Protein AF-A0A4R5CA46-F1 (afdb_monomer_lite)

Sequence (307 aa):
MIGMSHYAWSQWNAARTRPPHLKTIVAYDGATDMYRDWMYHGGIPTQGFFSAWLFGSVLMQHHLNGIDFRAGRNDQFVFDALSHPFDDEWQRRRSPFWELDQVDIPVFSIGVWGKASLHLRGNFYGYERVTGPKQLLVAHPDGFAAAQRYFFDEDFHRTELLPWYDQHLKGLDTGVMDRPAVRYFVGLSLVPGPQSDAARPIRVTQGWLRASHRAELPELTSPLRPFHAHTRADPVEPGTVYRLRVELLPMSFLARRGDRIRLQISNHDSLIADAPMTHFYGQKTGTDTYHHDPAHSSGLRLQERPR

Structure (mmCIF, N/CA/C/O backbone):
data_AF-A0A4R5CA46-F1
#
_entry.id   AF-A0A4R5CA46-F1
#
loop_
_atom_site.group_PDB
_atom_site.id
_atom_site.type_symbol
_atom_site.label_atom_id
_atom_site.label_alt_id
_atom_site.label_comp_id
_atom_site.label_asym_id
_atom_site.label_entity_id
_atom_site.label_seq_id
_atom_site.pdbx_PDB_ins_code
_atom_site.Cartn_x
_atom_site.Cartn_y
_atom_site.Cartn_z
_atom_site.occupancy
_atom_site.B_iso_or_equiv
_atom_site.auth_seq_id
_atom_site.auth_comp_id
_atom_site.auth_asym_id
_atom_site.auth_atom_id
_atom_site.pdbx_PDB_model_num
ATOM 1 N N . MET A 1 1 ? -8.639 -1.271 18.725 1.00 96.81 1 MET A N 1
ATOM 2 C CA . MET A 1 1 ? -7.239 -0.776 18.701 1.00 96.81 1 MET A CA 1
ATOM 3 C C . MET A 1 1 ? -7.155 0.446 17.792 1.00 96.81 1 MET A C 1
ATOM 5 O O . MET A 1 1 ? -8.075 0.627 16.998 1.00 96.81 1 MET A O 1
ATOM 9 N N . ILE A 1 2 ? -6.101 1.259 17.928 1.00 95.50 2 ILE A N 1
ATOM 10 C CA . ILE A 1 2 ? -5.785 2.427 17.087 1.00 95.50 2 ILE A CA 1
ATOM 11 C C . ILE A 1 2 ? -4.272 2.490 16.854 1.00 95.50 2 ILE A C 1
ATOM 13 O O . ILE A 1 2 ? -3.499 2.028 17.694 1.00 95.50 2 ILE A O 1
ATOM 17 N N . GLY A 1 3 ? -3.847 3.091 15.748 1.00 95.25 3 GLY A N 1
ATOM 18 C CA . GLY A 1 3 ? -2.454 3.442 15.513 1.00 95.25 3 GLY A CA 1
ATOM 19 C C . GLY A 1 3 ? -2.149 3.643 14.036 1.00 95.25 3 GLY A C 1
ATOM 20 O O . GLY A 1 3 ? -2.905 3.191 13.178 1.00 95.25 3 GLY A O 1
ATOM 21 N N . MET A 1 4 ? -1.027 4.309 13.769 1.00 94.75 4 MET A N 1
ATOM 22 C CA . MET A 1 4 ? -0.525 4.612 12.429 1.00 94.75 4 MET A CA 1
ATOM 23 C C . MET A 1 4 ? 0.628 3.674 12.039 1.00 94.75 4 MET A C 1
ATOM 25 O O . MET A 1 4 ? 1.444 3.313 12.894 1.00 94.75 4 MET A O 1
ATOM 29 N N . SER A 1 5 ? 0.759 3.339 10.751 1.00 94.31 5 SER A N 1
ATOM 30 C CA . SER A 1 5 ? 1.936 2.650 10.199 1.00 94.31 5 SER A CA 1
ATOM 31 C C . SER A 1 5 ? 2.189 1.298 10.873 1.00 94.31 5 SER A C 1
ATOM 33 O O . SER A 1 5 ? 1.324 0.423 10.832 1.00 94.31 5 SER A O 1
ATOM 35 N N . HIS A 1 6 ? 3.338 1.098 11.524 1.00 92.81 6 HIS A N 1
ATOM 36 C CA . HIS A 1 6 ? 3.653 -0.153 12.218 1.00 92.81 6 HIS A CA 1
ATOM 37 C C . HIS A 1 6 ? 2.573 -0.551 13.239 1.00 92.81 6 HIS A C 1
ATOM 39 O O . HIS A 1 6 ? 2.226 -1.724 13.341 1.00 92.81 6 HIS A O 1
ATOM 45 N N . TYR A 1 7 ? 1.962 0.419 13.928 1.00 95.88 7 TYR A N 1
ATOM 46 C CA . TYR A 1 7 ? 0.862 0.137 14.849 1.00 95.88 7 TYR A CA 1
ATOM 47 C C . TYR A 1 7 ? -0.405 -0.327 14.121 1.00 95.88 7 TYR A C 1
ATOM 49 O O . TYR A 1 7 ? -1.119 -1.174 14.646 1.00 95.88 7 TYR A O 1
ATOM 57 N N . ALA A 1 8 ? -0.681 0.162 12.908 1.00 96.88 8 ALA A N 1
ATOM 58 C CA . ALA A 1 8 ? -1.764 -0.361 12.072 1.00 96.88 8 ALA A CA 1
ATOM 59 C C . ALA A 1 8 ? -1.466 -1.780 11.566 1.00 96.88 8 ALA A C 1
ATOM 61 O O . ALA A 1 8 ? -2.342 -2.640 11.597 1.00 96.88 8 ALA A O 1
ATOM 62 N N . TRP A 1 9 ? -0.218 -2.075 11.198 1.00 95.75 9 TRP A N 1
ATOM 63 C CA . TRP A 1 9 ? 0.194 -3.442 10.865 1.00 95.75 9 TRP A CA 1
ATOM 64 C C . TRP A 1 9 ? 0.040 -4.410 12.053 1.00 95.75 9 TRP A C 1
ATOM 66 O O . TRP A 1 9 ? -0.456 -5.528 11.886 1.00 95.75 9 TRP A O 1
ATOM 76 N N . SER A 1 10 ? 0.367 -3.969 13.271 1.00 96.69 10 SER A N 1
ATOM 77 C CA . SER A 1 10 ? 0.103 -4.734 14.497 1.00 96.69 10 SER A CA 1
ATOM 78 C C . SER A 1 10 ? -1.391 -4.976 14.723 1.00 96.69 10 SER A C 1
ATOM 80 O O . SER A 1 10 ? -1.766 -6.046 15.196 1.00 96.69 10 SER A O 1
ATOM 82 N N . GLN A 1 11 ? -2.259 -4.029 14.351 1.00 98.06 11 GLN A N 1
ATOM 83 C CA . GLN A 1 11 ? -3.712 -4.219 14.414 1.00 98.06 11 GLN A CA 1
ATOM 84 C C . GLN A 1 11 ? -4.193 -5.308 13.459 1.00 98.06 11 GLN A C 1
ATOM 86 O O . GLN A 1 11 ? -4.967 -6.160 13.881 1.00 98.06 11 GLN A O 1
ATOM 91 N N . TRP A 1 12 ? -3.714 -5.324 12.212 1.00 97.75 12 TRP A N 1
ATOM 92 C CA . TRP A 1 12 ? -4.043 -6.394 11.265 1.00 97.75 12 TRP A CA 1
ATOM 93 C C . TRP A 1 12 ? -3.594 -7.766 11.776 1.00 97.75 12 TRP A C 1
ATOM 95 O O . TRP A 1 12 ? -4.361 -8.727 11.739 1.00 97.75 12 TRP A O 1
ATOM 105 N N . ASN A 1 13 ? -2.378 -7.846 12.323 1.00 97.00 13 ASN A N 1
ATOM 106 C CA . ASN A 1 13 ? -1.854 -9.077 12.912 1.00 97.00 13 ASN A CA 1
ATOM 107 C C . ASN A 1 13 ? -2.633 -9.530 14.154 1.00 97.00 13 ASN A C 1
ATOM 109 O O . ASN A 1 13 ? -2.841 -10.727 14.326 1.00 97.00 13 ASN A O 1
ATOM 113 N N . ALA A 1 14 ? -3.077 -8.602 15.002 1.00 97.56 14 ALA A N 1
ATOM 114 C CA . ALA A 1 14 ? -3.924 -8.926 16.145 1.00 97.56 14 ALA A CA 1
ATOM 115 C C . ALA A 1 14 ? -5.335 -9.345 15.706 1.00 97.56 14 ALA A C 1
ATOM 117 O O . ALA A 1 14 ? -5.911 -10.262 16.276 1.00 97.56 14 ALA A O 1
ATOM 118 N N . ALA A 1 15 ? -5.896 -8.704 14.680 1.00 97.94 15 ALA A N 1
ATOM 119 C CA . ALA A 1 15 ? -7.234 -9.016 14.195 1.00 97.94 15 ALA A CA 1
ATOM 120 C C . ALA A 1 15 ? -7.315 -10.423 13.588 1.00 97.94 15 ALA A C 1
ATOM 122 O O . ALA A 1 15 ? -8.254 -11.155 13.901 1.00 97.94 15 ALA A O 1
ATOM 123 N N . ARG A 1 16 ? -6.314 -10.847 12.797 1.00 95.50 16 ARG A N 1
ATOM 124 C CA . ARG A 1 16 ? -6.310 -12.195 12.193 1.00 95.50 16 ARG A CA 1
ATOM 125 C C . ARG A 1 16 ? -6.244 -13.340 13.210 1.00 95.50 16 ARG A C 1
ATOM 127 O O . ARG A 1 16 ? -6.626 -14.453 12.880 1.00 95.50 16 ARG A O 1
ATOM 134 N N . THR A 1 17 ? -5.789 -13.092 14.444 1.00 96.12 17 THR A N 1
ATOM 135 C CA . THR A 1 17 ? -5.782 -14.111 15.514 1.00 96.12 17 THR A CA 1
ATOM 136 C C . THR A 1 17 ? -7.094 -14.171 16.300 1.00 96.12 17 THR A C 1
ATOM 138 O O . THR A 1 17 ? -7.229 -15.003 17.194 1.00 96.12 17 THR A O 1
ATOM 141 N N . ARG A 1 18 ? -8.069 -13.313 15.960 1.00 96.19 18 ARG A N 1
ATOM 142 C CA . ARG A 1 18 ? -9.442 -13.292 16.496 1.00 96.19 18 ARG A CA 1
ATOM 143 C C . ARG A 1 18 ? -9.530 -13.324 18.033 1.00 96.19 18 ARG A C 1
ATOM 145 O O . ARG A 1 18 ? -10.280 -14.128 18.593 1.00 96.19 18 ARG A O 1
ATOM 152 N N . PRO A 1 19 ? -8.798 -12.456 18.756 1.00 97.44 19 PRO A N 1
ATOM 153 C CA . PRO A 1 19 ? -8.888 -12.417 20.208 1.00 97.44 19 PRO A CA 1
ATOM 154 C C . PRO A 1 19 ? -10.310 -12.013 20.644 1.00 97.44 19 PRO A C 1
ATOM 156 O O . PRO A 1 19 ? -10.847 -11.021 20.144 1.00 97.44 19 PRO A O 1
ATOM 159 N N . PRO A 1 20 ? -10.923 -12.712 21.619 1.00 96.62 20 PRO A N 1
ATOM 160 C CA . PRO A 1 20 ? -12.360 -12.603 21.916 1.00 96.62 20 PRO A CA 1
ATOM 161 C C . PRO A 1 20 ? -12.809 -11.203 22.370 1.00 96.62 20 PRO A C 1
ATOM 163 O O . PRO A 1 20 ? -13.982 -10.829 22.240 1.00 96.62 20 PRO A O 1
ATOM 166 N N . HIS A 1 21 ? -11.879 -10.411 22.905 1.00 97.75 21 HIS A N 1
ATOM 167 C CA . HIS A 1 21 ? -12.137 -9.066 23.416 1.00 97.75 21 HIS A CA 1
ATOM 168 C C . HIS A 1 21 ? -11.819 -7.947 22.416 1.00 97.75 21 HIS A C 1
ATOM 170 O O . HIS A 1 21 ? -12.168 -6.797 22.676 1.00 97.75 21 HIS A O 1
ATOM 176 N N . LEU A 1 22 ? -11.205 -8.243 21.265 1.00 98.44 22 LEU A N 1
ATOM 177 C CA . LEU A 1 22 ? -11.003 -7.235 20.229 1.00 98.44 22 LEU A CA 1
ATOM 178 C C . LEU A 1 22 ? -12.311 -7.034 19.470 1.00 98.44 22 LEU A C 1
ATOM 180 O O . LEU A 1 22 ? -12.751 -7.906 18.733 1.00 98.44 22 LEU A O 1
ATOM 184 N N . LYS A 1 23 ? -12.945 -5.880 19.676 1.00 98.38 23 LYS A N 1
ATOM 185 C CA . LYS A 1 23 ? -14.248 -5.570 19.071 1.00 98.38 23 LYS A CA 1
ATOM 186 C C . LYS A 1 23 ? -14.161 -4.730 17.806 1.00 98.38 23 LYS A C 1
ATOM 188 O O . LYS A 1 23 ? -15.094 -4.743 17.022 1.00 98.38 23 LYS A O 1
ATOM 193 N N . THR A 1 24 ? -13.068 -3.998 17.602 1.00 98.69 24 THR A N 1
ATOM 194 C CA . THR A 1 24 ? -12.830 -3.244 16.367 1.00 98.69 24 THR A CA 1
ATOM 195 C C . THR A 1 24 ? -11.375 -2.781 16.246 1.00 98.69 24 THR A C 1
ATOM 197 O O . THR A 1 24 ? -10.671 -2.607 17.255 1.00 98.69 24 THR A O 1
ATOM 200 N N . ILE A 1 25 ? -10.934 -2.536 15.013 1.00 98.62 25 ILE A N 1
ATOM 201 C CA . ILE A 1 25 ? -9.675 -1.860 14.689 1.00 98.62 25 ILE A CA 1
ATOM 202 C C . ILE A 1 25 ? -9.908 -0.639 13.792 1.00 98.62 25 ILE A C 1
ATOM 204 O O . ILE A 1 25 ? -10.820 -0.626 12.965 1.00 98.62 25 ILE A O 1
ATOM 208 N N . VAL A 1 26 ? -9.037 0.362 13.940 1.00 98.50 26 VAL A N 1
ATOM 209 C CA . VAL A 1 26 ? -8.896 1.474 12.993 1.00 98.50 26 VAL A CA 1
ATOM 210 C C . VAL A 1 26 ? -7.472 1.422 12.452 1.00 98.50 26 VAL A C 1
ATOM 212 O O . VAL A 1 26 ? -6.516 1.841 13.113 1.00 98.50 26 VAL A O 1
ATOM 215 N N . ALA A 1 27 ? -7.323 0.867 11.255 1.00 97.81 27 ALA A N 1
ATOM 216 C CA . ALA A 1 27 ? -6.037 0.662 10.608 1.00 97.81 27 ALA A CA 1
ATOM 217 C C . ALA A 1 27 ? -5.671 1.891 9.767 1.00 97.81 27 ALA A C 1
ATOM 219 O O . ALA A 1 27 ? -5.935 1.938 8.564 1.00 97.81 27 ALA A O 1
ATOM 220 N N . TYR A 1 28 ? -5.087 2.898 10.414 1.00 97.75 28 TYR A N 1
ATOM 221 C CA . TYR A 1 28 ? -4.657 4.125 9.753 1.00 97.75 28 TYR A CA 1
ATOM 222 C C . TYR A 1 28 ? -3.268 3.953 9.129 1.00 97.75 28 TYR A C 1
ATOM 224 O O . TYR A 1 28 ? -2.301 3.661 9.829 1.00 97.75 28 TYR A O 1
ATOM 232 N N . ASP A 1 29 ? -3.163 4.167 7.819 1.00 95.00 29 ASP A N 1
ATOM 233 C CA . ASP A 1 29 ? -1.925 4.132 7.041 1.00 95.00 29 ASP A CA 1
ATOM 234 C C . ASP A 1 29 ? -1.142 2.835 7.305 1.00 95.00 29 ASP A C 1
ATOM 236 O O . ASP A 1 29 ? -0.039 2.873 7.835 1.00 95.00 29 ASP A O 1
ATOM 240 N N . GLY A 1 30 ? -1.742 1.670 7.027 1.00 94.00 30 GLY A N 1
ATOM 241 C CA . GLY A 1 30 ? -1.222 0.364 7.451 1.00 94.00 30 GLY A CA 1
ATOM 242 C C . GLY A 1 30 ? -1.169 -0.685 6.343 1.00 94.00 30 GLY A C 1
ATOM 243 O O . GLY A 1 30 ? -2.205 -1.088 5.818 1.00 94.00 30 GLY A O 1
ATOM 244 N N . ALA A 1 31 ? 0.037 -1.189 6.063 1.00 95.38 31 ALA A N 1
ATOM 245 C CA . ALA A 1 31 ? 0.274 -2.303 5.141 1.00 95.38 31 ALA A CA 1
ATOM 246 C C . ALA A 1 31 ? -0.300 -3.639 5.652 1.00 95.38 31 ALA A C 1
ATOM 248 O O . ALA A 1 31 ? -0.401 -3.865 6.861 1.00 95.38 31 ALA A O 1
ATOM 249 N N . THR A 1 32 ? -0.604 -4.549 4.723 1.00 97.31 32 THR A N 1
ATOM 250 C CA . THR A 1 32 ? -1.123 -5.899 5.023 1.00 97.31 32 THR A CA 1
ATOM 251 C C . THR A 1 32 ? -0.266 -7.018 4.437 1.00 97.31 32 THR A C 1
ATOM 253 O O . THR A 1 32 ? -0.305 -8.138 4.937 1.00 97.31 32 THR A O 1
ATOM 256 N N . ASP A 1 33 ? 0.512 -6.733 3.395 1.00 97.00 33 ASP A N 1
ATOM 257 C CA . ASP A 1 33 ? 1.432 -7.670 2.752 1.00 97.00 33 ASP A CA 1
ATOM 258 C C . ASP A 1 33 ? 2.844 -7.094 2.854 1.00 97.00 33 ASP A C 1
ATOM 260 O O . ASP A 1 33 ? 3.182 -6.134 2.167 1.00 97.00 33 ASP A O 1
ATOM 264 N N . MET A 1 34 ? 3.675 -7.635 3.746 1.00 92.31 34 MET A N 1
ATOM 265 C CA . MET A 1 34 ? 5.009 -7.076 3.970 1.00 92.31 34 MET A CA 1
ATOM 266 C C . MET A 1 34 ? 5.899 -7.197 2.740 1.00 92.31 34 MET A C 1
ATOM 268 O O . MET A 1 34 ? 6.662 -6.270 2.459 1.00 92.31 34 MET A O 1
ATOM 272 N N . TYR A 1 35 ? 5.775 -8.305 2.002 1.00 96.12 35 TYR A N 1
ATOM 273 C CA . TYR A 1 35 ? 6.551 -8.503 0.790 1.00 96.12 35 TYR A CA 1
ATOM 274 C C . TYR A 1 35 ? 6.205 -7.409 -0.211 1.00 96.12 35 TYR A C 1
ATOM 276 O O . TYR A 1 35 ? 7.094 -6.663 -0.593 1.00 96.12 35 TYR A O 1
ATOM 284 N N . ARG A 1 36 ? 4.927 -7.271 -0.585 1.00 96.19 36 ARG A N 1
ATOM 285 C CA . ARG A 1 36 ? 4.508 -6.411 -1.709 1.00 96.19 36 ARG A CA 1
ATOM 286 C C . ARG A 1 36 ? 4.345 -4.938 -1.363 1.00 96.19 36 ARG A C 1
ATOM 288 O O . ARG A 1 36 ? 4.455 -4.107 -2.261 1.00 96.19 36 ARG A O 1
ATOM 295 N N . ASP A 1 37 ? 4.020 -4.617 -0.114 1.00 94.44 37 ASP A N 1
ATOM 296 C CA . ASP A 1 37 ? 3.663 -3.246 0.252 1.00 94.44 37 ASP A CA 1
ATOM 297 C C . ASP A 1 37 ? 4.893 -2.402 0.614 1.00 94.44 37 ASP A C 1
ATOM 299 O O . ASP A 1 37 ? 4.820 -1.182 0.497 1.00 94.44 37 ASP A O 1
ATOM 303 N N . TRP A 1 38 ? 6.007 -3.005 1.067 1.00 90.50 38 TRP A N 1
ATOM 304 C CA . TRP A 1 38 ? 7.175 -2.205 1.465 1.00 90.50 38 TRP A CA 1
ATOM 305 C C . TRP A 1 38 ? 8.549 -2.884 1.458 1.00 90.50 38 TRP A C 1
ATOM 307 O O . TRP A 1 38 ? 9.539 -2.170 1.306 1.00 90.50 38 TRP A O 1
ATOM 317 N N . MET A 1 39 ? 8.667 -4.208 1.611 1.00 92.94 39 MET A N 1
ATOM 318 C CA . MET A 1 39 ? 9.981 -4.875 1.556 1.00 92.94 39 MET A CA 1
ATOM 319 C C . MET A 1 39 ? 10.464 -5.060 0.112 1.00 92.94 39 MET A C 1
ATOM 321 O O . MET A 1 39 ? 11.653 -4.904 -0.173 1.00 92.94 39 MET A O 1
ATOM 325 N N . TYR A 1 40 ? 9.533 -5.360 -0.795 1.00 95.50 40 TYR A N 1
ATOM 326 C CA . TYR A 1 40 ? 9.760 -5.551 -2.220 1.00 95.50 40 TYR A CA 1
ATOM 327 C C . TYR A 1 40 ? 8.630 -4.925 -3.044 1.00 95.50 40 TYR A C 1
ATOM 329 O O . TYR A 1 40 ? 7.492 -5.384 -3.005 1.00 95.50 40 TYR A O 1
ATOM 337 N N . HIS A 1 41 ? 8.935 -3.968 -3.915 1.00 96.44 41 HIS A N 1
ATOM 338 C CA . HIS A 1 41 ? 7.960 -3.537 -4.919 1.00 96.44 41 HIS A CA 1
ATOM 339 C C . HIS A 1 41 ? 8.174 -4.303 -6.222 1.00 96.44 41 HIS A C 1
ATOM 341 O O . HIS A 1 41 ? 9.253 -4.283 -6.817 1.00 96.44 41 HIS A O 1
ATOM 347 N N . GLY A 1 42 ? 7.150 -5.043 -6.656 1.00 96.62 42 GLY A N 1
ATOM 348 C CA . GLY A 1 42 ? 7.210 -5.825 -7.892 1.00 96.62 42 GLY A CA 1
ATOM 349 C C . GLY A 1 42 ? 8.329 -6.873 -7.921 1.00 96.62 42 GLY A C 1
ATOM 350 O O . GLY A 1 42 ? 8.820 -7.215 -8.997 1.00 96.62 42 GLY A O 1
ATOM 351 N N . GLY A 1 43 ? 8.769 -7.361 -6.757 1.00 96.25 43 GLY A N 1
ATOM 352 C CA . GLY A 1 43 ? 9.898 -8.286 -6.626 1.00 96.25 43 GLY A CA 1
ATOM 353 C C . GLY A 1 43 ? 11.283 -7.627 -6.615 1.00 96.25 43 GLY A C 1
ATOM 354 O O . GLY A 1 43 ? 12.289 -8.322 -6.760 1.00 96.25 43 GLY A O 1
ATOM 355 N N . ILE A 1 44 ? 11.364 -6.302 -6.465 1.00 95.62 44 ILE A N 1
ATOM 356 C CA . ILE A 1 44 ? 12.622 -5.553 -6.356 1.00 95.62 44 ILE A CA 1
ATOM 357 C C . ILE A 1 44 ? 12.788 -5.094 -4.899 1.00 95.62 44 ILE A C 1
ATOM 359 O O . ILE A 1 44 ? 11.876 -4.453 -4.384 1.00 95.62 44 ILE A O 1
ATOM 363 N N . PRO A 1 45 ? 13.910 -5.401 -4.223 1.00 94.12 45 PRO A N 1
ATOM 364 C CA . PRO A 1 45 ? 14.103 -5.055 -2.816 1.00 94.12 45 PRO A CA 1
ATOM 365 C C . PRO A 1 45 ? 14.138 -3.538 -2.607 1.00 94.12 45 PRO A C 1
ATOM 367 O O . PRO A 1 45 ? 14.938 -2.827 -3.227 1.00 94.12 45 PRO A O 1
ATOM 370 N N . THR A 1 46 ? 13.292 -3.056 -1.701 1.00 92.38 46 THR A N 1
ATOM 371 C CA . THR A 1 46 ? 13.172 -1.643 -1.324 1.00 92.38 46 THR A CA 1
ATOM 372 C C . THR A 1 46 ? 14.255 -1.301 -0.306 1.00 92.38 46 THR A C 1
ATOM 374 O O . THR A 1 46 ? 14.064 -1.430 0.901 1.00 92.38 46 THR A O 1
ATOM 377 N N . GLN A 1 47 ? 15.434 -0.889 -0.770 1.00 83.88 47 GLN A N 1
ATOM 378 C CA . GLN A 1 47 ? 16.577 -0.664 0.117 1.00 83.88 47 GLN A CA 1
ATOM 379 C C . GLN A 1 47 ? 16.477 0.661 0.885 1.00 83.88 47 GLN A C 1
ATOM 381 O O . GLN A 1 47 ? 16.824 0.695 2.067 1.00 83.88 47 GLN A O 1
ATOM 386 N N . GLY A 1 48 ? 16.010 1.738 0.241 1.00 88.94 48 GLY A N 1
ATOM 387 C CA . GLY A 1 48 ? 16.046 3.094 0.799 1.00 88.94 48 GLY A CA 1
ATOM 388 C C . GLY A 1 48 ? 15.237 3.227 2.087 1.00 88.94 48 GLY A C 1
ATOM 389 O O . GLY A 1 48 ? 15.799 3.403 3.170 1.00 88.94 48 GLY A O 1
ATOM 390 N N . PHE A 1 49 ? 13.914 3.097 1.978 1.00 89.81 49 PHE A N 1
ATOM 391 C CA . PHE A 1 49 ? 13.000 3.237 3.107 1.00 89.81 49 PHE A CA 1
ATOM 392 C C . PHE A 1 49 ? 13.278 2.194 4.185 1.00 89.81 49 PHE A C 1
ATOM 394 O O . PHE A 1 49 ? 13.363 2.546 5.359 1.00 89.81 49 PHE A O 1
ATOM 401 N N . PHE A 1 50 ? 13.460 0.928 3.800 1.00 89.88 50 PHE A N 1
ATOM 402 C CA . PHE A 1 50 ? 13.635 -0.154 4.761 1.00 89.88 50 PHE A CA 1
ATOM 403 C C . PHE A 1 50 ? 14.894 0.041 5.619 1.00 89.88 50 PHE A C 1
ATOM 405 O O . PHE A 1 50 ? 14.824 -0.038 6.847 1.00 89.88 50 PHE A O 1
ATOM 412 N N . SER A 1 51 ? 16.026 0.387 4.998 1.00 89.44 51 SER A N 1
ATOM 413 C CA . SER A 1 51 ? 17.271 0.640 5.734 1.00 89.44 51 SER A CA 1
ATOM 414 C C . SER A 1 51 ? 17.157 1.887 6.613 1.00 89.44 51 SER A C 1
ATOM 416 O O . SER A 1 51 ? 17.559 1.860 7.776 1.00 89.44 51 SER A O 1
ATOM 418 N N . ALA A 1 52 ? 16.574 2.972 6.092 1.00 90.69 52 ALA A N 1
ATOM 419 C CA . ALA A 1 52 ? 16.387 4.208 6.851 1.00 90.69 52 ALA A CA 1
ATOM 420 C C . ALA A 1 52 ? 15.457 4.014 8.062 1.00 90.69 52 ALA A C 1
ATOM 422 O O . ALA A 1 52 ? 15.730 4.533 9.144 1.00 90.69 52 ALA A O 1
ATOM 423 N N . TRP A 1 53 ? 14.385 3.236 7.908 1.00 91.31 53 TRP A N 1
ATOM 424 C CA . TRP A 1 53 ? 13.465 2.910 8.993 1.00 91.31 53 TRP A CA 1
ATOM 425 C C . TRP A 1 53 ? 14.132 2.029 10.054 1.00 91.31 53 TRP A C 1
ATOM 427 O O . TRP A 1 53 ? 14.121 2.385 11.234 1.00 91.31 53 TRP A O 1
ATOM 437 N N . LEU A 1 54 ? 14.762 0.917 9.657 1.00 92.06 54 LEU A N 1
ATOM 438 C CA . LEU A 1 54 ? 15.365 -0.001 10.622 1.00 92.06 54 LEU A CA 1
ATOM 439 C C . LEU A 1 54 ? 16.544 0.654 11.352 1.00 92.06 54 LEU A C 1
ATOM 441 O O . LEU A 1 54 ? 16.517 0.787 12.573 1.00 92.06 54 LEU A O 1
ATOM 445 N N . PHE A 1 55 ? 17.569 1.090 10.617 1.00 91.00 55 PHE A N 1
ATOM 446 C CA . PHE A 1 55 ? 18.803 1.595 11.222 1.00 91.00 55 PHE A CA 1
ATOM 447 C C . PHE A 1 55 ? 18.642 3.022 11.750 1.00 91.00 55 PHE A C 1
ATOM 449 O O . PHE A 1 55 ? 19.094 3.325 12.852 1.00 91.00 55 PHE A O 1
ATOM 456 N N . GLY A 1 56 ? 17.976 3.890 10.984 1.00 89.44 56 GLY A N 1
ATOM 457 C CA . GLY A 1 56 ? 17.827 5.305 11.322 1.00 89.44 56 GLY A CA 1
ATOM 458 C C . GLY A 1 56 ? 16.744 5.594 12.361 1.00 89.44 56 GLY A C 1
ATOM 459 O O . GLY A 1 56 ? 16.816 6.629 13.018 1.00 89.44 56 GLY A O 1
ATOM 460 N N . SER A 1 57 ? 15.761 4.702 12.537 1.00 89.94 57 SER A N 1
ATOM 461 C CA . SER A 1 57 ? 14.685 4.889 13.523 1.00 89.94 57 SER A CA 1
ATOM 462 C C . SER A 1 57 ? 14.685 3.809 14.602 1.00 89.94 57 SER A C 1
ATOM 464 O O . SER A 1 57 ? 14.918 4.126 15.764 1.00 89.94 57 SER A O 1
ATOM 466 N N . VAL A 1 58 ? 14.445 2.543 14.250 1.00 91.12 58 VAL A N 1
ATOM 467 C CA . VAL A 1 58 ? 14.199 1.475 15.239 1.00 91.12 58 VAL A CA 1
ATOM 468 C C . VAL A 1 58 ? 15.440 1.183 16.084 1.00 91.12 58 VAL A C 1
ATOM 470 O O . VAL A 1 58 ? 15.406 1.311 17.308 1.00 91.12 58 VAL A O 1
ATOM 473 N N . LEU A 1 59 ? 16.559 0.829 15.447 1.00 93.06 59 LEU A N 1
ATOM 474 C CA . LEU A 1 59 ? 17.783 0.452 16.160 1.00 93.06 59 LEU A CA 1
ATOM 475 C C . LEU A 1 59 ? 18.434 1.652 16.849 1.00 93.06 59 LEU A C 1
ATOM 477 O O . LEU A 1 59 ? 18.962 1.508 17.950 1.00 93.06 59 LEU A O 1
ATOM 481 N N . MET A 1 60 ? 18.334 2.841 16.244 1.00 92.62 60 MET A N 1
ATOM 482 C CA . MET A 1 60 ? 18.762 4.087 16.877 1.00 92.62 60 MET A CA 1
ATOM 483 C C . MET A 1 60 ? 17.982 4.342 18.172 1.00 92.62 60 MET A C 1
ATOM 485 O O . MET A 1 60 ? 18.586 4.579 19.213 1.00 92.62 60 MET A O 1
ATOM 489 N N . GLN A 1 61 ? 16.649 4.227 18.152 1.00 91.94 61 GLN A N 1
ATOM 490 C CA . GLN A 1 61 ? 15.841 4.376 19.365 1.00 91.94 61 GLN A CA 1
ATOM 491 C C . GLN A 1 61 ? 16.168 3.304 20.407 1.00 91.94 61 GLN A C 1
ATOM 493 O O . GLN A 1 61 ? 16.281 3.633 21.584 1.00 91.94 61 GLN A O 1
ATOM 498 N N . HIS A 1 62 ? 16.370 2.047 20.006 1.00 92.19 62 HIS A N 1
ATOM 499 C CA . HIS A 1 62 ? 16.792 0.996 20.935 1.00 92.19 62 HIS A CA 1
ATOM 500 C C . HIS A 1 62 ? 18.123 1.344 21.609 1.00 92.19 62 HIS A C 1
ATOM 502 O O . HIS A 1 62 ? 18.215 1.286 22.832 1.00 92.19 62 HIS A O 1
ATOM 508 N N . HIS A 1 63 ? 19.119 1.771 20.827 1.00 91.19 63 HIS A N 1
ATOM 509 C CA . HIS A 1 63 ? 20.414 2.202 21.347 1.00 91.19 63 HIS A CA 1
ATOM 510 C C . HIS A 1 63 ? 20.273 3.346 22.358 1.00 91.19 63 HIS A C 1
ATOM 512 O O . HIS A 1 63 ? 20.798 3.251 23.465 1.00 91.19 63 HIS A O 1
ATOM 518 N N . LEU A 1 64 ? 19.510 4.389 22.008 1.00 94.25 64 LEU A N 1
ATOM 519 C CA . LEU A 1 64 ? 19.271 5.549 22.874 1.00 94.25 64 LEU A CA 1
ATOM 520 C C . LEU A 1 64 ? 18.535 5.193 24.177 1.00 94.25 64 LEU A C 1
ATOM 522 O O . LEU A 1 64 ? 18.704 5.887 25.173 1.00 94.25 64 LEU A O 1
ATOM 526 N N . ASN A 1 65 ? 17.747 4.114 24.183 1.00 95.06 65 ASN A N 1
ATOM 527 C CA . ASN A 1 65 ? 17.022 3.627 25.359 1.00 95.06 65 ASN A CA 1
ATOM 528 C C . ASN A 1 65 ? 17.737 2.465 26.081 1.00 95.06 65 ASN A C 1
ATOM 530 O O . ASN A 1 65 ? 17.151 1.851 26.970 1.00 95.06 65 ASN A O 1
ATOM 534 N N . GLY A 1 66 ? 18.979 2.128 25.708 1.00 94.19 66 GLY A N 1
ATOM 535 C CA . GLY A 1 66 ? 19.742 1.045 26.342 1.00 94.19 66 GLY A CA 1
ATOM 536 C C . GLY A 1 66 ? 19.195 -0.366 26.079 1.00 94.19 66 GLY A C 1
ATOM 537 O O . GLY A 1 66 ? 19.510 -1.294 26.820 1.00 94.19 66 GLY A O 1
ATOM 538 N N . ILE A 1 67 ? 18.375 -0.544 25.039 1.00 91.88 67 ILE A N 1
ATOM 539 C CA . ILE A 1 67 ? 17.820 -1.842 24.643 1.00 91.88 67 ILE A CA 1
ATOM 540 C C . ILE A 1 67 ? 18.840 -2.563 23.757 1.00 91.88 67 ILE A C 1
ATOM 542 O O . ILE A 1 67 ? 19.188 -2.075 22.678 1.00 91.88 67 ILE A O 1
ATOM 546 N N . ASP A 1 68 ? 19.279 -3.755 24.173 1.00 90.19 68 ASP A N 1
ATOM 547 C CA . ASP A 1 68 ? 20.138 -4.605 23.345 1.00 90.19 68 ASP A CA 1
ATOM 548 C C . ASP A 1 68 ? 19.354 -5.173 22.154 1.00 90.19 68 ASP A C 1
ATOM 550 O O . ASP A 1 68 ? 18.646 -6.180 22.237 1.00 90.19 68 ASP A O 1
ATOM 554 N N . PHE A 1 69 ? 19.486 -4.509 21.010 1.00 87.62 69 PHE A N 1
ATOM 555 C CA . PHE A 1 69 ? 18.835 -4.923 19.777 1.00 87.62 69 PHE A CA 1
ATOM 556 C C . PHE A 1 69 ? 19.467 -6.167 19.129 1.00 87.62 69 PHE A C 1
ATOM 558 O O . PHE A 1 69 ? 18.832 -6.752 18.248 1.00 87.62 69 PHE A O 1
ATOM 565 N N . ARG A 1 70 ? 20.661 -6.604 19.560 1.00 87.00 70 ARG A N 1
ATOM 566 C CA . ARG A 1 70 ? 21.316 -7.824 19.053 1.00 87.00 70 ARG A CA 1
ATOM 567 C C . ARG A 1 70 ? 20.750 -9.081 19.695 1.00 87.00 70 ARG A C 1
ATOM 569 O O . ARG A 1 70 ? 20.617 -10.094 19.014 1.00 87.00 70 ARG A O 1
ATOM 576 N N . ALA A 1 71 ? 20.351 -9.010 20.967 1.00 83.12 71 ALA A N 1
ATOM 577 C CA . ALA A 1 71 ? 19.703 -10.126 21.659 1.00 83.12 71 ALA A CA 1
ATOM 578 C C . ALA A 1 71 ? 18.433 -10.605 20.926 1.00 83.12 71 ALA A C 1
ATOM 580 O O . ALA A 1 71 ? 18.183 -11.803 20.826 1.00 83.12 71 ALA A O 1
ATOM 581 N N . GLY A 1 72 ? 17.663 -9.672 20.354 1.00 79.38 72 GLY A N 1
ATOM 582 C CA . GLY A 1 72 ? 16.492 -9.970 19.520 1.00 79.38 72 GLY A CA 1
ATOM 583 C C . GLY A 1 72 ? 16.795 -10.195 18.035 1.00 79.38 72 GLY A C 1
ATOM 584 O O . GLY A 1 72 ? 15.863 -10.410 17.266 1.00 79.38 72 GLY A O 1
ATOM 585 N N . ARG A 1 73 ? 18.067 -10.116 17.614 1.00 87.81 73 ARG A N 1
ATOM 586 C CA . ARG A 1 73 ? 18.502 -10.111 16.204 1.00 87.81 73 ARG A CA 1
ATOM 587 C C . ARG A 1 73 ? 17.812 -9.040 15.344 1.00 87.81 73 ARG A C 1
ATOM 589 O O . ARG A 1 73 ? 17.666 -9.211 14.136 1.00 87.81 73 ARG A O 1
ATOM 596 N N . ASN A 1 74 ? 17.390 -7.919 15.934 1.00 85.81 74 ASN A N 1
ATOM 597 C CA . ASN A 1 74 ? 16.697 -6.857 15.193 1.00 85.81 74 ASN A CA 1
ATOM 598 C C . ASN A 1 74 ? 17.618 -6.197 14.152 1.00 85.81 74 ASN A C 1
ATOM 600 O O . ASN A 1 74 ? 17.152 -5.725 13.119 1.00 85.81 74 ASN A O 1
ATOM 604 N N . ASP A 1 75 ? 18.929 -6.206 14.392 1.00 88.44 75 ASP A N 1
ATOM 605 C CA . ASP A 1 75 ? 19.969 -5.781 13.450 1.00 88.44 75 ASP A CA 1
ATOM 606 C C . ASP A 1 75 ? 20.104 -6.694 12.223 1.00 88.44 75 ASP A C 1
ATOM 608 O O . ASP A 1 75 ? 20.631 -6.268 11.196 1.00 88.44 75 ASP A O 1
ATOM 612 N N . GLN A 1 76 ? 19.596 -7.926 12.300 1.00 90.50 76 GLN A N 1
ATOM 613 C CA . GLN A 1 76 ? 19.649 -8.904 11.213 1.00 90.50 76 GLN A CA 1
ATOM 614 C C . GLN A 1 76 ? 18.432 -8.837 10.288 1.00 90.50 76 GLN A C 1
ATOM 616 O O . GLN A 1 76 ? 18.443 -9.449 9.224 1.00 90.50 76 GLN A O 1
ATOM 621 N N . PHE A 1 77 ? 17.394 -8.076 10.640 1.00 90.44 77 PHE A N 1
ATOM 622 C CA . PHE A 1 77 ? 16.110 -8.139 9.944 1.00 90.44 77 PHE A CA 1
ATOM 623 C C . PHE A 1 77 ? 16.188 -7.755 8.454 1.00 90.44 77 PHE A C 1
ATOM 625 O O . PHE A 1 77 ? 15.525 -8.378 7.626 1.00 90.44 77 PHE A O 1
ATOM 632 N N . VAL A 1 78 ? 17.040 -6.790 8.081 1.00 89.62 78 VAL A N 1
ATOM 633 C CA . VAL A 1 78 ? 17.302 -6.471 6.661 1.00 89.62 78 VAL A CA 1
ATOM 634 C C . VAL A 1 78 ? 17.986 -7.636 5.937 1.00 89.62 78 VAL A C 1
ATOM 636 O O . VAL A 1 78 ? 17.641 -7.925 4.795 1.00 89.62 78 VAL A O 1
ATOM 639 N N . PHE A 1 79 ? 18.919 -8.340 6.581 1.00 89.88 79 PHE A N 1
ATOM 640 C CA . PHE A 1 79 ? 19.587 -9.497 5.978 1.00 89.88 79 PHE A CA 1
ATOM 641 C C . PHE A 1 79 ? 18.652 -10.699 5.847 1.00 89.88 79 PHE A C 1
ATOM 643 O O . PHE A 1 79 ? 18.643 -11.346 4.799 1.00 89.88 79 PHE A O 1
ATOM 650 N N . ASP A 1 80 ? 17.830 -10.962 6.866 1.00 91.81 80 ASP A N 1
ATOM 651 C CA . ASP A 1 80 ? 16.801 -12.000 6.807 1.00 91.81 80 ASP A CA 1
ATOM 652 C C . ASP A 1 80 ? 15.851 -11.705 5.632 1.00 91.81 80 ASP A C 1
ATOM 654 O O . ASP A 1 80 ? 15.661 -12.538 4.751 1.00 91.81 80 ASP A O 1
ATOM 658 N N . ALA A 1 81 ? 15.349 -10.473 5.531 1.00 91.38 81 ALA A N 1
ATOM 659 C CA . ALA A 1 81 ? 14.494 -10.039 4.431 1.00 91.38 81 ALA A CA 1
ATOM 660 C C . ALA A 1 81 ? 15.116 -10.227 3.039 1.00 91.38 81 ALA A C 1
ATOM 662 O O . ALA A 1 81 ? 14.427 -10.661 2.115 1.00 91.38 81 ALA A O 1
ATOM 663 N N . LEU A 1 82 ? 16.404 -9.906 2.876 1.00 91.88 82 LEU A N 1
ATOM 664 C CA . LEU A 1 82 ? 17.141 -10.091 1.620 1.00 91.88 82 LEU A CA 1
ATOM 665 C C . LEU A 1 82 ? 17.407 -11.570 1.302 1.00 91.88 82 LEU A C 1
ATOM 667 O O . LEU A 1 82 ? 17.516 -11.931 0.131 1.00 91.88 82 LEU A O 1
ATOM 671 N N . SER A 1 83 ? 17.466 -12.424 2.326 1.00 94.69 83 SER A N 1
ATOM 672 C CA . SER A 1 83 ? 17.590 -13.882 2.184 1.00 94.69 83 SER A CA 1
ATOM 673 C C . SER A 1 83 ? 16.270 -14.555 1.787 1.00 94.69 83 SER A C 1
ATOM 675 O O . SER A 1 83 ? 16.276 -15.706 1.357 1.00 94.69 83 SER A O 1
ATOM 677 N N . HIS A 1 84 ? 15.156 -13.818 1.858 1.00 96.00 84 HIS A N 1
ATOM 678 C CA . HIS A 1 84 ? 13.816 -14.236 1.446 1.00 96.00 84 HIS A CA 1
ATOM 679 C C . HIS A 1 84 ? 13.303 -13.383 0.263 1.00 96.00 84 HIS A C 1
ATOM 681 O O . HIS A 1 84 ? 12.374 -12.584 0.422 1.00 96.00 84 HIS A O 1
ATOM 687 N N . PRO A 1 85 ? 13.896 -13.514 -0.947 1.00 95.44 85 PRO A N 1
ATOM 688 C CA . PRO A 1 85 ? 13.580 -12.671 -2.107 1.00 95.44 85 PRO A CA 1
ATOM 689 C C . PRO A 1 85 ? 12.253 -13.014 -2.797 1.00 95.44 85 PRO A C 1
ATOM 691 O O . PRO A 1 85 ? 11.868 -12.344 -3.760 1.00 95.44 85 PRO A O 1
ATOM 694 N N . PHE A 1 86 ? 11.553 -14.042 -2.326 1.00 97.69 86 PHE A N 1
ATOM 695 C CA . PHE A 1 86 ? 10.276 -14.521 -2.846 1.00 97.69 86 PHE A CA 1
ATOM 696 C C . PHE A 1 86 ? 9.204 -14.438 -1.763 1.00 97.69 86 PHE A C 1
ATOM 698 O O . PHE A 1 86 ? 9.528 -14.420 -0.580 1.00 97.69 86 PHE A O 1
ATOM 705 N N . ASP A 1 87 ? 7.935 -14.426 -2.164 1.00 97.44 87 ASP A N 1
ATOM 706 C CA . ASP A 1 87 ? 6.771 -14.484 -1.270 1.00 97.44 87 ASP A CA 1
ATOM 707 C C . ASP A 1 87 ? 6.573 -15.902 -0.697 1.00 97.44 87 ASP A C 1
ATOM 709 O O . ASP A 1 87 ? 5.591 -16.605 -0.968 1.00 97.44 87 ASP A O 1
ATOM 713 N N . ASP A 1 88 ? 7.589 -16.342 0.040 1.00 96.75 88 ASP A N 1
ATOM 714 C CA . ASP A 1 88 ? 7.703 -17.644 0.675 1.00 96.75 88 ASP A CA 1
ATOM 715 C C . ASP A 1 88 ? 7.025 -17.679 2.052 1.00 96.75 88 ASP A C 1
ATOM 717 O O . ASP A 1 88 ? 6.391 -16.724 2.504 1.00 96.75 88 ASP A O 1
ATOM 721 N N . GLU A 1 89 ? 7.147 -18.806 2.749 1.00 96.31 89 GLU A N 1
ATOM 722 C CA . GLU A 1 89 ? 6.552 -18.967 4.072 1.00 96.31 89 GLU A CA 1
ATOM 723 C C . GLU A 1 89 ? 7.045 -17.915 5.085 1.00 96.31 89 GLU A C 1
ATOM 725 O O . GLU A 1 89 ? 6.264 -17.448 5.919 1.00 96.31 89 GLU A O 1
ATOM 730 N N . TRP A 1 90 ? 8.312 -17.497 5.013 1.00 95.38 90 TRP A N 1
ATOM 731 C CA . TRP A 1 90 ? 8.860 -16.506 5.937 1.00 95.38 90 TRP A CA 1
ATOM 732 C C . TRP A 1 90 ? 8.197 -15.139 5.740 1.00 95.38 90 TRP A C 1
ATOM 734 O O . TRP A 1 90 ? 7.851 -14.482 6.731 1.00 95.38 90 TRP A O 1
ATOM 744 N N . GLN A 1 91 ? 7.960 -14.742 4.488 1.00 95.62 91 GLN A N 1
ATOM 745 C CA . GLN A 1 91 ? 7.238 -13.512 4.155 1.00 95.62 91 GLN A CA 1
ATOM 746 C C . GLN A 1 91 ? 5.752 -13.606 4.520 1.00 95.62 91 GLN A C 1
ATOM 748 O O . GLN A 1 91 ? 5.195 -12.709 5.166 1.00 95.62 91 GLN A O 1
ATOM 753 N N . ARG A 1 92 ? 5.105 -14.722 4.161 1.00 95.38 92 ARG A N 1
ATOM 754 C CA . ARG A 1 92 ? 3.666 -14.942 4.375 1.00 95.38 92 ARG A CA 1
ATOM 755 C C . ARG A 1 92 ? 3.289 -14.954 5.846 1.00 95.38 92 ARG A C 1
ATOM 757 O O . ARG A 1 92 ? 2.327 -14.293 6.222 1.00 95.38 92 ARG A O 1
ATOM 764 N N . ARG A 1 93 ? 4.089 -15.593 6.709 1.00 94.25 93 ARG A N 1
ATOM 765 C CA . ARG A 1 93 ? 3.841 -15.626 8.164 1.00 94.25 93 ARG A CA 1
ATOM 766 C C . ARG A 1 93 ? 3.708 -14.232 8.786 1.00 94.25 93 ARG A C 1
ATOM 768 O O . ARG A 1 93 ? 3.042 -14.087 9.809 1.00 94.25 93 ARG A O 1
ATOM 775 N N . ARG A 1 94 ? 4.316 -13.205 8.188 1.00 91.50 94 ARG A N 1
ATOM 776 C CA . ARG A 1 94 ? 4.295 -11.819 8.685 1.00 91.50 94 ARG A CA 1
ATOM 777 C C . ARG A 1 94 ? 3.334 -10.905 7.910 1.00 91.50 94 ARG A C 1
ATOM 779 O O . ARG A 1 94 ? 3.145 -9.744 8.268 1.00 91.50 94 ARG A O 1
ATOM 786 N N . SER A 1 95 ? 2.698 -11.434 6.872 1.00 96.56 95 SER A N 1
ATOM 787 C CA . SER A 1 95 ? 1.799 -10.713 5.978 1.00 96.56 95 SER A CA 1
ATOM 788 C C . SER A 1 95 ? 0.351 -11.099 6.281 1.00 96.56 95 SER A C 1
ATOM 790 O O . SER A 1 95 ? -0.121 -12.090 5.727 1.00 96.56 95 SER A O 1
ATOM 792 N N . PRO A 1 96 ? -0.375 -10.346 7.135 1.00 96.75 96 PRO A N 1
ATOM 793 C CA . PRO A 1 96 ? -1.746 -10.693 7.511 1.00 96.75 96 PRO A CA 1
ATOM 794 C C . PRO A 1 96 ? -2.717 -10.773 6.328 1.00 96.75 96 PRO A C 1
ATOM 796 O O . PRO A 1 96 ? -3.773 -11.377 6.474 1.00 96.75 96 PRO A O 1
ATOM 799 N N . PHE A 1 97 ? -2.370 -10.192 5.168 1.00 97.75 97 PHE A N 1
ATOM 800 C CA . PHE A 1 97 ? -3.120 -10.256 3.909 1.00 97.75 97 PHE A CA 1
ATOM 801 C C . PHE A 1 97 ? -3.752 -11.631 3.641 1.00 97.75 97 PHE A C 1
ATOM 803 O O . PHE A 1 97 ? -4.920 -11.704 3.249 1.00 97.75 97 PHE A O 1
ATOM 810 N N . TRP A 1 98 ? -3.004 -12.712 3.865 1.00 96.50 98 TRP A N 1
ATOM 811 C CA . TRP A 1 98 ? -3.432 -14.069 3.528 1.00 96.50 98 TRP A CA 1
ATOM 812 C C . TRP A 1 98 ? -4.530 -14.620 4.440 1.00 96.50 98 TRP A C 1
ATOM 814 O O . TRP A 1 98 ? -5.221 -15.542 4.025 1.00 96.50 98 TRP A O 1
ATOM 824 N N . GLU A 1 99 ? -4.735 -14.033 5.620 1.00 97.69 99 GLU A N 1
ATOM 825 C CA . GLU A 1 99 ? -5.737 -14.465 6.601 1.00 97.69 99 GLU A CA 1
ATOM 826 C C . GLU A 1 99 ? -6.792 -13.387 6.912 1.00 97.69 99 GLU A C 1
ATOM 828 O O . GLU A 1 99 ? -7.577 -13.532 7.849 1.00 97.69 99 GLU A O 1
ATOM 833 N N . LEU A 1 100 ? -6.824 -12.280 6.156 1.00 97.69 100 LEU A N 1
ATOM 834 C CA . LEU A 1 100 ? -7.773 -11.188 6.419 1.00 97.69 100 LEU A CA 1
ATOM 835 C C . LEU A 1 100 ? -9.239 -11.562 6.180 1.00 97.69 100 LEU A C 1
ATOM 837 O O . LEU A 1 100 ? -10.114 -10.941 6.771 1.00 97.69 100 LEU A O 1
ATOM 841 N N . ASP A 1 101 ? -9.518 -12.583 5.376 1.00 96.94 101 ASP A N 1
ATOM 842 C CA . ASP A 1 101 ? -10.864 -13.142 5.202 1.00 96.94 101 ASP A CA 1
ATOM 843 C C . ASP A 1 101 ? -11.435 -13.751 6.495 1.00 96.94 101 ASP A C 1
ATOM 845 O O . ASP A 1 101 ? -12.652 -13.851 6.656 1.00 96.94 101 ASP A O 1
ATOM 849 N N . GLN A 1 102 ? -10.571 -14.073 7.462 1.00 96.75 102 GLN A N 1
ATOM 850 C CA . GLN A 1 102 ? -10.955 -14.553 8.791 1.00 96.75 102 GLN A CA 1
ATOM 851 C C . GLN A 1 102 ? -11.303 -13.421 9.771 1.00 96.75 102 GLN A C 1
ATOM 853 O O . GLN A 1 102 ? -11.765 -13.693 10.881 1.00 96.75 102 GLN A O 1
ATOM 858 N N . VAL A 1 103 ? -11.065 -12.159 9.399 1.00 98.31 103 VAL A N 1
ATOM 859 C CA . VAL A 1 103 ? -11.347 -10.993 10.245 1.00 98.31 103 VAL A CA 1
ATOM 860 C C . VAL A 1 103 ? -12.803 -10.563 10.055 1.00 98.31 103 VAL A C 1
ATOM 862 O O . VAL A 1 103 ? -13.163 -9.930 9.061 1.00 98.31 103 VAL A O 1
ATOM 865 N N . ASP A 1 104 ? -13.626 -10.893 11.048 1.00 98.00 104 ASP A N 1
ATOM 866 C CA . ASP A 1 104 ? -15.081 -10.694 11.081 1.00 98.00 104 ASP A CA 1
ATOM 867 C C . ASP A 1 104 ? -15.534 -9.532 11.990 1.00 98.00 104 ASP A C 1
ATOM 869 O O . ASP A 1 104 ? -16.710 -9.162 12.009 1.00 98.00 104 ASP A O 1
ATOM 873 N N . ILE A 1 105 ? -14.606 -8.915 12.723 1.00 98.50 105 ILE A N 1
ATOM 874 C CA . ILE A 1 105 ? -14.872 -7.724 13.539 1.00 98.50 105 ILE A CA 1
ATOM 875 C C . ILE A 1 105 ? -15.051 -6.469 12.665 1.00 98.50 105 ILE A C 1
ATOM 877 O O . ILE A 1 105 ? -14.540 -6.420 11.546 1.00 98.50 105 ILE A O 1
ATOM 881 N N . PRO A 1 106 ? -15.700 -5.410 13.179 1.00 98.69 106 PRO A N 1
ATOM 882 C CA . PRO A 1 106 ? -15.702 -4.101 12.542 1.00 98.69 106 PRO A CA 1
ATOM 883 C C . PRO A 1 106 ? -14.296 -3.549 12.260 1.00 98.69 106 PRO A C 1
ATOM 885 O O . PRO A 1 106 ? -13.470 -3.427 13.174 1.00 98.69 106 PRO A O 1
ATOM 888 N N . VAL A 1 107 ? -14.049 -3.129 11.018 1.00 98.69 107 VAL A N 1
ATOM 889 C CA . VAL A 1 107 ? -12.772 -2.566 10.556 1.00 98.69 107 VAL A CA 1
ATOM 890 C C . VAL A 1 107 ? -12.971 -1.216 9.874 1.00 98.69 107 VAL A C 1
ATOM 892 O O . VAL A 1 107 ? -13.620 -1.122 8.832 1.00 98.69 107 VAL A O 1
ATOM 895 N N . PHE A 1 108 ? -12.307 -0.185 10.390 1.00 98.69 108 PHE A N 1
ATOM 896 C CA . PHE A 1 108 ? -12.145 1.073 9.668 1.00 98.69 108 PHE A CA 1
ATOM 897 C C . PHE A 1 108 ? -10.732 1.136 9.079 1.00 98.69 108 PHE A C 1
ATOM 899 O O . PHE A 1 108 ? -9.752 1.352 9.792 1.00 98.69 108 PHE A O 1
ATOM 906 N N . SER A 1 109 ? -10.609 0.905 7.773 1.00 98.56 109 SER A N 1
ATOM 907 C CA . SER A 1 109 ? -9.337 1.039 7.058 1.00 98.56 109 SER A CA 1
ATOM 908 C C . SER A 1 109 ? -9.176 2.484 6.597 1.00 98.56 109 SER A C 1
ATOM 910 O O . SER A 1 109 ? -10.025 3.005 5.875 1.00 98.56 109 SER A O 1
ATOM 912 N N . ILE A 1 110 ? -8.101 3.152 7.011 1.00 98.25 110 ILE A N 1
ATOM 913 C CA . ILE A 1 110 ? -7.854 4.545 6.632 1.00 98.25 110 ILE A CA 1
ATOM 914 C C . ILE A 1 110 ? -6.547 4.609 5.853 1.00 98.25 110 ILE A C 1
ATOM 916 O O . ILE A 1 110 ? -5.479 4.485 6.432 1.00 98.25 110 ILE A O 1
ATOM 920 N N . GLY A 1 111 ? -6.626 4.757 4.534 1.00 96.75 111 GLY A N 1
ATOM 921 C CA . GLY A 1 111 ? -5.466 4.939 3.663 1.00 96.75 111 GLY A CA 1
ATOM 922 C C . GLY A 1 111 ? -5.075 6.409 3.520 1.00 96.75 111 GLY A C 1
ATOM 923 O O . GLY A 1 111 ? -5.876 7.302 3.788 1.00 96.75 111 GLY A O 1
ATOM 924 N N . VAL A 1 112 ? -3.857 6.675 3.048 1.00 94.94 112 VAL A N 1
ATOM 925 C CA . VAL A 1 112 ? -3.363 8.035 2.778 1.00 94.94 112 VAL A CA 1
ATOM 926 C C . VAL A 1 112 ? -2.739 8.105 1.384 1.00 94.94 112 VAL A C 1
ATOM 928 O O . VAL A 1 112 ? -1.868 7.295 1.057 1.00 94.94 112 VAL A O 1
ATOM 931 N N . TRP A 1 113 ? -3.148 9.077 0.558 1.00 91.50 113 TRP A N 1
ATOM 932 C CA . TRP A 1 113 ? -2.655 9.208 -0.823 1.00 91.50 113 TRP A CA 1
ATOM 933 C C . TRP A 1 113 ? -1.137 9.387 -0.907 1.00 91.50 113 TRP A C 1
ATOM 935 O O . TRP A 1 113 ? -0.474 8.708 -1.690 1.00 91.50 113 TRP A O 1
ATOM 945 N N . GLY A 1 114 ? -0.563 10.221 -0.038 1.00 88.94 114 GLY A N 1
ATOM 946 C CA . GLY A 1 114 ? 0.880 10.466 0.058 1.00 88.94 114 GLY A CA 1
ATOM 947 C C . GLY A 1 114 ? 1.733 9.270 0.487 1.00 88.94 114 GLY A C 1
ATOM 948 O O . GLY A 1 114 ? 2.949 9.389 0.625 1.00 88.94 114 GLY A O 1
ATOM 949 N N . LYS A 1 115 ? 1.104 8.123 0.755 1.00 90.81 115 LYS A N 1
ATOM 950 C CA . LYS A 1 115 ? 1.731 6.896 1.262 1.00 90.81 115 LYS A CA 1
ATOM 951 C C . LYS A 1 115 ? 1.410 5.703 0.357 1.00 90.81 115 LYS A C 1
ATOM 953 O O . LYS A 1 115 ? 1.451 4.548 0.792 1.00 90.81 115 LYS A O 1
ATOM 958 N N . ALA A 1 116 ? 1.108 5.994 -0.915 1.00 90.38 116 ALA A N 1
ATOM 959 C CA . ALA A 1 116 ? 0.765 5.020 -1.946 1.00 90.38 116 ALA A CA 1
ATOM 960 C C . ALA A 1 116 ? 1.776 3.870 -2.032 1.00 90.38 116 ALA A C 1
ATOM 962 O O . ALA A 1 116 ? 1.398 2.703 -2.030 1.00 90.38 116 ALA A O 1
ATOM 963 N N . SER A 1 117 ? 3.062 4.214 -2.045 1.00 90.06 117 SER A N 1
ATOM 964 C CA . SER A 1 117 ? 4.199 3.297 -2.175 1.00 90.06 117 SER A CA 1
ATOM 965 C C . SER A 1 117 ? 4.671 2.698 -0.851 1.00 90.06 117 SER A C 1
ATOM 967 O O . SER A 1 117 ? 5.850 2.397 -0.715 1.00 90.06 117 SER A O 1
ATOM 969 N N . LEU A 1 118 ? 3.799 2.637 0.159 1.00 93.25 118 LEU A N 1
ATOM 970 C CA . LEU A 1 118 ? 4.142 2.022 1.439 1.00 93.25 118 LEU A CA 1
ATOM 971 C C . LEU A 1 118 ? 2.967 1.299 2.098 1.00 93.25 118 LEU A C 1
ATOM 973 O O . LEU A 1 118 ? 3.097 0.160 2.531 1.00 93.25 118 LEU A O 1
ATOM 977 N N . HIS A 1 119 ? 1.827 1.968 2.257 1.00 94.94 119 HIS A N 1
ATOM 978 C CA . HIS A 1 119 ? 0.741 1.441 3.093 1.00 94.94 119 HIS A CA 1
ATOM 979 C C . HIS A 1 119 ? -0.609 1.420 2.388 1.00 94.94 119 HIS A C 1
ATOM 981 O O . HIS A 1 119 ? -1.408 0.518 2.631 1.00 94.94 119 HIS A O 1
ATOM 987 N N . LEU A 1 120 ? -0.853 2.360 1.471 1.00 95.19 120 LEU A N 1
ATOM 988 C CA . LEU A 1 120 ? -2.165 2.526 0.848 1.00 95.19 120 LEU A CA 1
ATOM 989 C C . LEU A 1 120 ? -2.668 1.252 0.163 1.00 95.19 120 LEU A C 1
ATOM 991 O O . LEU A 1 120 ? -3.842 0.914 0.291 1.00 95.19 120 LEU A O 1
ATOM 995 N N . ARG A 1 121 ? -1.783 0.532 -0.539 1.00 95.44 121 ARG A N 1
ATOM 996 C CA . ARG A 1 121 ? -2.105 -0.754 -1.171 1.00 95.44 121 ARG A CA 1
ATOM 997 C C . ARG A 1 121 ? -2.694 -1.736 -0.151 1.00 95.44 121 ARG A C 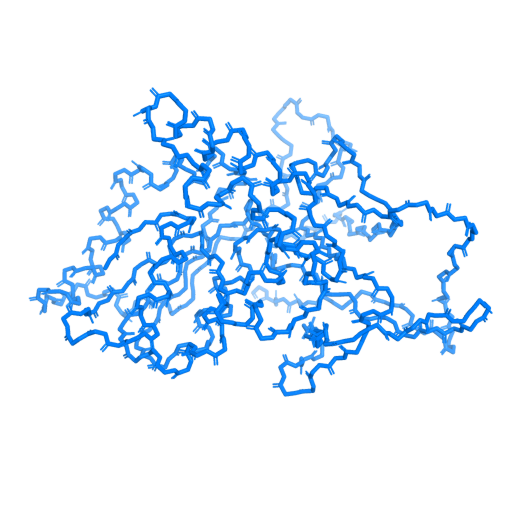1
ATOM 999 O O . ARG A 1 121 ? -3.769 -2.285 -0.388 1.00 95.44 121 ARG A O 1
ATOM 1006 N N . GLY A 1 122 ? -2.049 -1.876 1.005 1.00 96.44 122 GLY A N 1
ATOM 1007 C CA . GLY A 1 122 ? -2.528 -2.704 2.108 1.00 96.44 122 GLY A CA 1
ATOM 1008 C C . GLY A 1 122 ? -3.848 -2.218 2.707 1.00 96.44 122 GLY A C 1
ATOM 1009 O O . GLY A 1 122 ? -4.700 -3.035 3.031 1.00 96.44 122 GLY A O 1
ATOM 1010 N N . ASN A 1 123 ? -4.098 -0.908 2.772 1.00 97.69 123 ASN A N 1
ATOM 1011 C CA . ASN A 1 123 ? -5.394 -0.393 3.226 1.00 97.69 123 ASN A CA 1
ATOM 1012 C C . ASN A 1 123 ? -6.559 -0.783 2.299 1.00 97.69 123 ASN A C 1
ATOM 1014 O O . ASN A 1 123 ? -7.635 -1.128 2.801 1.00 97.69 123 ASN A O 1
ATOM 1018 N N . PHE A 1 124 ? -6.354 -0.752 0.976 1.00 97.31 124 PHE A N 1
ATOM 1019 C CA . PHE A 1 124 ? -7.352 -1.210 0.000 1.00 97.31 124 PHE A CA 1
ATOM 1020 C C . PHE A 1 124 ? -7.599 -2.714 0.120 1.00 97.31 124 PHE A C 1
ATOM 1022 O O . PHE A 1 124 ? -8.743 -3.126 0.301 1.00 97.31 124 PHE A O 1
ATOM 1029 N N . TYR A 1 125 ? -6.543 -3.533 0.093 1.00 97.12 125 TYR A N 1
ATOM 1030 C CA . TYR A 1 125 ? -6.697 -4.983 0.239 1.00 97.12 125 TYR A CA 1
ATOM 1031 C C . TYR A 1 125 ? -7.258 -5.377 1.606 1.00 97.12 125 TYR A C 1
ATOM 1033 O O . TYR A 1 125 ? -8.066 -6.297 1.688 1.00 97.12 125 TYR A O 1
ATOM 1041 N N . GLY A 1 126 ? -6.890 -4.658 2.666 1.00 97.69 126 GLY A N 1
ATOM 1042 C CA . GLY A 1 126 ? -7.447 -4.846 3.997 1.00 97.69 126 GLY A CA 1
ATOM 1043 C C . GLY A 1 126 ? -8.955 -4.650 4.004 1.00 97.69 126 GLY A C 1
ATOM 1044 O O . GLY A 1 126 ? -9.691 -5.553 4.385 1.00 97.69 126 GLY A O 1
ATOM 1045 N N . TYR A 1 127 ? -9.431 -3.516 3.487 1.00 98.50 127 TYR A N 1
ATOM 1046 C CA . TYR A 1 127 ? -10.865 -3.272 3.332 1.00 98.50 127 TYR A CA 1
ATOM 1047 C C . TYR A 1 127 ? -11.545 -4.342 2.462 1.00 98.50 127 TYR A C 1
ATOM 1049 O O . TYR A 1 127 ? -12.592 -4.872 2.821 1.00 98.50 127 TYR A O 1
ATOM 1057 N N . GLU A 1 128 ? -10.970 -4.693 1.316 1.00 97.50 128 GLU A N 1
ATOM 1058 C CA . GLU A 1 128 ? -11.590 -5.650 0.398 1.00 97.50 128 GLU A CA 1
ATOM 1059 C C . GLU A 1 128 ? -11.733 -7.048 1.012 1.00 97.50 128 GLU A C 1
ATOM 1061 O O . GLU A 1 128 ? -12.776 -7.676 0.827 1.00 97.50 128 GLU A O 1
ATOM 1066 N N . ARG A 1 129 ? -10.727 -7.508 1.766 1.00 97.69 129 ARG A N 1
ATOM 1067 C CA . ARG A 1 129 ? -10.624 -8.899 2.229 1.00 97.69 129 ARG A CA 1
ATOM 1068 C C . ARG A 1 129 ? -11.338 -9.188 3.542 1.00 97.69 129 ARG A C 1
ATOM 1070 O O . ARG A 1 129 ? -11.818 -10.304 3.695 1.00 97.69 129 ARG A O 1
ATOM 1077 N N . VAL A 1 130 ? -11.439 -8.227 4.462 1.00 98.50 130 VAL A N 1
ATOM 1078 C CA . VAL A 1 130 ? -12.169 -8.463 5.720 1.00 98.50 130 VAL A CA 1
ATOM 1079 C C . VAL A 1 130 ? -13.662 -8.686 5.477 1.00 98.50 130 VAL A C 1
ATOM 1081 O O . VAL A 1 130 ? -14.257 -8.101 4.561 1.00 98.50 130 VAL A O 1
ATOM 1084 N N . THR A 1 131 ? -14.265 -9.539 6.301 1.00 98.12 131 THR A N 1
ATOM 1085 C CA . THR A 1 131 ? -15.653 -10.005 6.149 1.00 98.12 131 THR A CA 1
ATOM 1086 C C . THR A 1 131 ? -16.624 -9.310 7.101 1.00 98.12 131 THR A C 1
ATOM 1088 O O . THR A 1 131 ? -17.824 -9.283 6.834 1.00 98.12 131 THR A O 1
ATOM 1091 N N . GLY A 1 132 ? -16.109 -8.705 8.175 1.00 97.00 132 GLY A N 1
ATOM 1092 C CA . GLY A 1 132 ? -16.892 -7.912 9.119 1.00 97.00 132 GLY A CA 1
ATOM 1093 C C . GLY A 1 132 ? -17.399 -6.573 8.562 1.00 97.00 132 GLY A C 1
ATOM 1094 O O . GLY A 1 132 ? -17.061 -6.182 7.437 1.00 97.00 132 GLY A O 1
ATOM 1095 N N . PRO A 1 133 ? -18.190 -5.823 9.359 1.00 98.00 133 PRO A N 1
ATOM 1096 C CA . PRO A 1 133 ? -18.583 -4.454 9.030 1.00 98.00 133 PRO A CA 1
ATOM 1097 C C . PRO A 1 133 ? -17.360 -3.595 8.710 1.00 98.00 133 PRO A C 1
ATOM 1099 O O . PRO A 1 133 ? -16.365 -3.633 9.432 1.00 98.00 133 PRO A O 1
ATOM 1102 N N . LYS A 1 134 ? -17.406 -2.821 7.626 1.00 98.31 134 LYS A N 1
ATOM 1103 C CA . LYS A 1 134 ? -16.200 -2.152 7.138 1.00 98.31 134 LYS A CA 1
ATOM 1104 C C . LYS A 1 134 ? -16.437 -0.799 6.504 1.00 98.31 134 LYS A C 1
ATOM 1106 O O . LYS A 1 134 ? -17.408 -0.602 5.775 1.00 98.31 134 LYS A O 1
ATOM 1111 N N . GLN A 1 135 ? -15.478 0.094 6.721 1.00 98.56 135 GLN A N 1
ATOM 1112 C CA . GLN A 1 135 ? -15.369 1.369 6.022 1.00 98.56 135 GLN A CA 1
ATOM 1113 C C . GLN A 1 135 ? -13.944 1.590 5.514 1.00 98.56 135 GLN A C 1
ATOM 1115 O O . GLN A 1 135 ? -12.974 1.161 6.142 1.00 98.56 135 GLN A O 1
ATOM 1120 N N . LEU A 1 136 ? -13.830 2.273 4.376 1.00 98.56 136 LEU A N 1
ATOM 1121 C CA . LEU A 1 136 ? -12.578 2.784 3.835 1.00 98.56 136 LEU A CA 1
ATOM 1122 C C . LEU A 1 136 ? -12.644 4.306 3.741 1.00 98.56 136 LEU A C 1
ATOM 1124 O O . LEU A 1 136 ? -13.537 4.848 3.090 1.00 98.56 136 LEU A O 1
ATOM 1128 N N . LEU A 1 137 ? -11.675 4.987 4.349 1.00 98.06 137 LEU A N 1
ATOM 1129 C CA . LEU A 1 137 ? -11.406 6.404 4.112 1.00 98.06 137 LEU A CA 1
ATOM 1130 C C . LEU A 1 137 ? -10.024 6.537 3.476 1.00 98.06 137 LEU A C 1
ATOM 1132 O O . LEU A 1 137 ? -9.050 6.075 4.056 1.00 98.06 137 LEU A O 1
ATOM 1136 N N . VAL A 1 138 ? -9.904 7.182 2.316 1.00 96.69 138 VAL A N 1
ATOM 1137 C CA . VAL A 1 138 ? -8.589 7.573 1.782 1.00 96.69 138 VAL A CA 1
ATOM 1138 C C . VAL A 1 138 ? -8.377 9.067 1.982 1.00 96.69 138 VAL A C 1
ATOM 1140 O O . VAL A 1 138 ? -8.981 9.883 1.282 1.00 96.69 138 VAL A O 1
ATOM 1143 N N . ALA A 1 139 ? -7.547 9.407 2.965 1.00 93.75 139 ALA A N 1
ATOM 1144 C CA . ALA A 1 139 ? -7.295 10.763 3.427 1.00 93.75 139 ALA A CA 1
ATOM 1145 C C . ALA A 1 139 ? -6.398 11.568 2.469 1.00 93.75 139 ALA A C 1
ATOM 1147 O O . ALA A 1 139 ? -5.563 11.021 1.743 1.00 93.75 139 ALA A O 1
ATOM 1148 N N . HIS A 1 140 ? -6.566 12.892 2.504 1.00 89.81 140 HIS A N 1
ATOM 1149 C CA . HIS A 1 140 ? -5.907 13.852 1.614 1.00 89.81 140 HIS A CA 1
ATOM 1150 C C . HIS A 1 140 ? -4.391 14.090 1.789 1.00 89.81 140 HIS A C 1
ATOM 1152 O O . HIS A 1 140 ? -3.820 14.627 0.839 1.00 89.81 140 HIS A O 1
ATOM 1158 N N . PRO A 1 141 ? -3.716 13.791 2.924 1.00 89.56 141 PRO A N 1
ATOM 1159 C CA . PRO A 1 141 ? -2.298 14.120 3.068 1.00 89.56 141 PRO A CA 1
ATOM 1160 C C . PRO A 1 141 ? -1.414 13.541 1.952 1.00 89.56 141 PRO A C 1
ATOM 1162 O O . PRO A 1 141 ? -1.598 12.402 1.519 1.00 89.56 141 PRO A O 1
ATOM 1165 N N . ASP A 1 142 ? -0.426 14.322 1.517 1.00 82.75 142 ASP A N 1
ATOM 1166 C CA . ASP A 1 142 ? 0.407 14.088 0.328 1.00 82.75 142 ASP A CA 1
ATOM 1167 C C . ASP A 1 142 ? 1.833 13.601 0.647 1.00 82.75 142 ASP A C 1
ATOM 1169 O O . ASP A 1 142 ? 2.636 13.374 -0.256 1.00 82.75 142 ASP A O 1
ATOM 1173 N N . GLY A 1 143 ? 2.139 13.340 1.920 1.00 85.56 143 GLY A N 1
ATOM 1174 C CA . GLY A 1 143 ? 3.417 12.760 2.325 1.00 85.56 143 GLY A CA 1
ATOM 1175 C C . GLY A 1 143 ? 3.470 12.326 3.787 1.00 85.56 143 GLY A C 1
ATOM 1176 O O . GLY A 1 143 ? 2.507 12.458 4.540 1.00 85.56 143 GLY A O 1
ATOM 1177 N N . PHE A 1 144 ? 4.635 11.823 4.206 1.00 86.56 144 PHE A N 1
ATOM 1178 C CA . PHE A 1 144 ? 4.867 11.234 5.533 1.00 86.56 144 PHE A CA 1
ATOM 1179 C C . PHE A 1 144 ? 4.528 12.186 6.685 1.00 86.56 144 PHE A C 1
ATOM 1181 O O . PHE A 1 144 ? 3.754 11.827 7.570 1.00 86.56 144 PHE A O 1
ATOM 1188 N N . ALA A 1 145 ? 5.080 13.401 6.663 1.00 89.75 145 ALA A N 1
ATOM 1189 C CA . ALA A 1 145 ? 4.868 14.380 7.727 1.00 89.75 145 ALA A CA 1
ATOM 1190 C C . ALA A 1 145 ? 3.409 14.858 7.795 1.00 89.75 145 ALA A C 1
ATOM 1192 O O . ALA A 1 145 ? 2.860 15.003 8.886 1.00 89.75 145 ALA A O 1
ATOM 1193 N N . ALA A 1 146 ? 2.767 15.071 6.642 1.00 91.00 146 ALA A N 1
ATOM 1194 C CA . ALA A 1 146 ? 1.366 15.477 6.578 1.00 91.00 146 ALA A CA 1
ATOM 1195 C C . ALA A 1 146 ? 0.434 14.358 7.075 1.00 91.00 146 ALA A C 1
ATOM 1197 O O . ALA A 1 146 ? -0.484 14.631 7.844 1.00 91.00 146 ALA A O 1
ATOM 1198 N N . ALA A 1 147 ? 0.710 13.099 6.712 1.00 92.38 147 ALA A N 1
ATOM 1199 C CA . ALA A 1 147 ? -0.034 11.932 7.189 1.00 92.38 147 ALA A CA 1
ATOM 1200 C C . ALA A 1 147 ? 0.030 11.795 8.717 1.00 92.38 147 ALA A C 1
ATOM 1202 O O . ALA A 1 147 ? -0.986 11.517 9.352 1.00 92.38 147 ALA A O 1
ATOM 1203 N N . GLN A 1 148 ? 1.210 12.034 9.301 1.00 93.31 148 GLN A N 1
ATOM 1204 C CA . GLN A 1 148 ? 1.406 12.019 10.748 1.00 93.31 148 G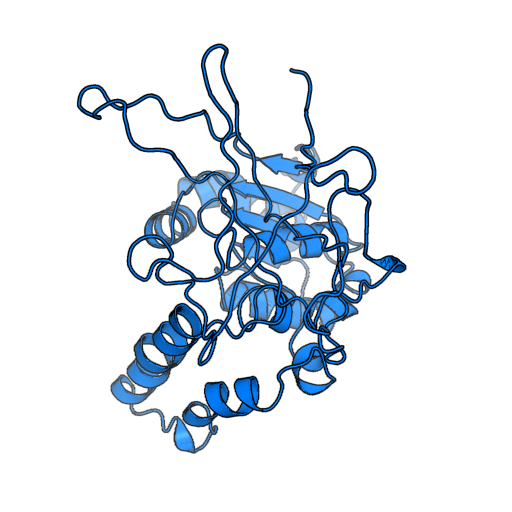LN A CA 1
ATOM 1205 C C . GLN A 1 148 ? 0.658 13.165 11.435 1.00 93.31 148 GLN A C 1
ATOM 1207 O O . GLN A 1 148 ? -0.033 12.929 12.418 1.00 93.31 148 GLN A O 1
ATOM 1212 N N . ARG A 1 149 ? 0.762 14.397 10.921 1.00 95.25 149 ARG A N 1
ATOM 1213 C CA . ARG A 1 149 ? 0.030 15.548 11.475 1.00 95.25 149 ARG A CA 1
ATOM 1214 C C . ARG A 1 149 ? -1.477 15.323 11.444 1.00 95.25 149 ARG A C 1
ATOM 1216 O O . ARG A 1 149 ? -2.125 15.567 12.449 1.00 95.25 149 ARG A O 1
ATOM 1223 N N . TYR A 1 150 ? -2.001 14.800 10.335 1.00 95.31 150 TYR A N 1
ATOM 1224 C CA . TYR A 1 150 ? -3.423 14.491 10.205 1.00 95.31 150 TYR A CA 1
ATOM 1225 C C . TYR A 1 150 ? -3.871 13.397 11.180 1.00 95.31 150 TYR A C 1
ATOM 1227 O O . TYR A 1 150 ? -4.931 13.508 11.780 1.00 95.31 150 TYR A O 1
ATOM 1235 N N . PHE A 1 151 ? -3.036 12.381 11.429 1.00 96.69 151 PHE A N 1
ATOM 1236 C CA . PHE A 1 151 ? -3.340 11.386 12.458 1.00 96.69 151 PHE A CA 1
ATOM 1237 C C . PHE A 1 151 ? -3.421 11.989 13.866 1.00 96.69 151 PHE A C 1
ATOM 1239 O O . PHE A 1 151 ? -4.156 11.459 14.682 1.00 96.69 151 PHE A O 1
ATOM 1246 N N . PHE A 1 152 ? -2.680 13.053 14.184 1.00 96.50 152 PHE A N 1
ATOM 1247 C CA . PHE A 1 152 ? -2.727 13.705 15.503 1.00 96.50 152 PHE A CA 1
ATOM 1248 C C . PHE A 1 152 ? -3.705 14.885 15.574 1.00 96.50 152 PHE A C 1
ATOM 1250 O O . PHE A 1 152 ? -3.766 15.558 16.601 1.00 96.50 152 PHE A O 1
ATOM 1257 N N . ASP A 1 153 ? -4.457 15.139 14.506 1.00 97.25 153 ASP A N 1
ATOM 1258 C CA . ASP A 1 153 ? -5.446 16.206 14.459 1.00 97.25 153 ASP A CA 1
ATOM 1259 C C . ASP A 1 153 ? -6.678 15.847 15.304 1.00 97.25 153 ASP A C 1
ATOM 1261 O O . ASP A 1 153 ? -7.300 14.800 15.120 1.00 97.25 153 ASP A O 1
ATOM 1265 N N . GLU A 1 154 ? -7.025 16.703 16.263 1.00 97.88 154 GLU A N 1
ATOM 1266 C CA . GLU A 1 154 ? -8.117 16.429 17.201 1.00 97.88 154 GLU A CA 1
ATOM 1267 C C . GLU A 1 154 ? -9.477 16.356 16.494 1.00 97.88 154 GLU A C 1
ATOM 1269 O O . GLU A 1 154 ? -10.290 15.485 16.815 1.00 97.88 154 GLU A O 1
ATOM 1274 N N . ASP A 1 155 ? -9.714 17.219 15.505 1.00 98.06 155 ASP A N 1
ATOM 1275 C CA . ASP A 1 155 ? -10.972 17.248 14.763 1.00 98.06 155 ASP A CA 1
ATOM 1276 C C . ASP A 1 155 ? -11.151 15.974 13.937 1.00 98.06 155 ASP A C 1
ATOM 1278 O O . ASP A 1 155 ? -12.240 15.394 13.932 1.00 98.06 155 ASP A O 1
ATOM 1282 N N . PHE A 1 156 ? -10.088 15.462 13.314 1.00 97.31 156 PHE A N 1
ATOM 1283 C CA . PHE A 1 156 ? -10.100 14.146 12.675 1.00 97.31 156 PHE A CA 1
ATOM 1284 C C . PHE A 1 156 ? -10.513 13.037 13.657 1.00 97.31 156 PHE A C 1
ATOM 1286 O O . PHE A 1 156 ? -11.396 12.231 13.350 1.00 97.31 156 PHE A O 1
ATOM 1293 N N . HIS A 1 157 ? -9.952 13.014 14.870 1.00 98.19 157 HIS A N 1
ATOM 1294 C CA . HIS A 1 157 ? -10.352 12.031 15.886 1.00 98.19 157 HIS A CA 1
ATOM 1295 C C . HIS A 1 157 ? -11.810 12.197 16.305 1.00 98.19 157 HIS A C 1
ATOM 1297 O O . HIS A 1 157 ? -12.535 11.206 16.379 1.00 98.19 157 HIS A O 1
ATOM 1303 N N . ARG A 1 158 ? -12.264 13.430 16.547 1.00 98.25 158 ARG A N 1
ATOM 1304 C CA . ARG A 1 158 ? -13.643 13.726 16.961 1.00 98.25 158 ARG A CA 1
ATOM 1305 C C . ARG A 1 158 ? -14.672 13.374 15.888 1.00 98.25 158 ARG A C 1
ATOM 1307 O O . ARG A 1 158 ? -15.762 12.925 16.227 1.00 98.25 158 ARG A O 1
ATOM 1314 N N . THR A 1 159 ? -14.346 13.576 14.616 1.00 96.88 159 THR A N 1
ATOM 1315 C CA . THR A 1 159 ? -15.290 13.419 13.495 1.00 96.88 159 THR A CA 1
ATOM 1316 C C . THR A 1 159 ? -15.303 12.007 12.909 1.00 96.88 159 THR A C 1
ATOM 1318 O O . THR A 1 159 ? -16.369 11.497 12.538 1.00 96.88 159 THR A O 1
ATOM 1321 N N . GLU A 1 160 ? -14.141 11.352 12.844 1.00 97.31 160 GLU A N 1
ATOM 1322 C CA . GLU A 1 160 ? -13.987 10.045 12.205 1.00 97.31 160 GLU A CA 1
ATOM 1323 C C . GLU A 1 160 ? -13.838 8.901 13.208 1.00 97.31 160 GLU A C 1
ATOM 1325 O O . GLU A 1 160 ? -14.526 7.889 13.078 1.00 97.31 160 GLU A O 1
ATOM 1330 N N . LEU A 1 161 ? -12.976 9.040 14.218 1.00 98.06 161 LEU A N 1
ATOM 1331 C CA . LEU A 1 161 ? -12.593 7.901 15.061 1.00 98.06 161 LEU A CA 1
ATOM 1332 C C . LEU A 1 161 ? -13.501 7.713 16.274 1.00 98.06 161 LEU A C 1
ATOM 1334 O O . LEU A 1 161 ? -13.889 6.589 16.589 1.00 98.06 161 LEU A O 1
ATOM 1338 N N . LEU A 1 162 ? -13.860 8.800 16.956 1.00 98.38 162 LEU A N 1
ATOM 1339 C CA . LEU A 1 162 ? -14.688 8.745 18.156 1.00 98.38 162 LEU A CA 1
ATOM 1340 C C . LEU A 1 162 ? -16.080 8.149 17.872 1.00 98.38 162 LEU A C 1
ATOM 1342 O O . LEU A 1 162 ? -16.434 7.206 18.576 1.00 98.38 162 LEU A O 1
ATOM 1346 N N . PRO A 1 163 ? -16.830 8.561 16.825 1.00 98.50 163 PRO A N 1
ATOM 1347 C CA . PRO A 1 163 ? -18.133 7.962 16.517 1.00 98.50 163 PRO A CA 1
ATOM 1348 C C . PRO A 1 163 ? -18.040 6.471 16.175 1.00 98.50 163 PRO A C 1
ATOM 1350 O O . PRO A 1 163 ? -18.924 5.695 16.539 1.00 98.50 163 PRO A O 1
ATOM 1353 N N . TRP A 1 164 ? -16.952 6.062 15.514 1.00 98.62 164 TRP A N 1
ATOM 1354 C CA . TRP A 1 164 ? -16.668 4.662 15.207 1.00 98.62 164 TRP A CA 1
ATOM 1355 C C . TRP A 1 164 ? -16.475 3.833 16.482 1.00 98.62 164 TRP A C 1
ATOM 1357 O O . TRP A 1 164 ? -17.119 2.798 16.671 1.00 98.62 164 TRP A O 1
ATOM 1367 N N . TYR A 1 165 ? -15.613 4.295 17.391 1.00 98.69 165 TYR A N 1
ATOM 1368 C CA . TYR A 1 165 ? -15.382 3.599 18.654 1.00 98.69 165 TYR A CA 1
ATOM 1369 C C . TYR A 1 165 ? -16.597 3.628 19.573 1.00 98.69 165 TYR A C 1
ATOM 1371 O O . TYR A 1 165 ? -16.904 2.610 20.185 1.00 98.69 165 TYR A O 1
ATOM 1379 N N . ASP A 1 166 ? -17.306 4.748 19.666 1.00 98.69 166 ASP A N 1
ATOM 1380 C CA . ASP A 1 166 ? -18.524 4.853 20.467 1.00 98.69 166 ASP A CA 1
ATOM 1381 C C . ASP A 1 166 ? -19.585 3.852 19.993 1.00 98.69 166 ASP A C 1
ATOM 1383 O O . ASP A 1 166 ? -20.192 3.161 20.816 1.00 98.69 166 ASP A O 1
ATOM 1387 N N . GLN A 1 167 ? -19.726 3.659 18.680 1.00 98.50 167 GLN A N 1
ATOM 1388 C CA . GLN A 1 167 ? -20.635 2.650 18.150 1.00 98.50 167 GLN A CA 1
ATOM 1389 C C . GLN A 1 167 ? -20.176 1.220 18.447 1.00 98.50 167 GLN A C 1
ATOM 1391 O O . GLN A 1 167 ? -20.934 0.424 19.001 1.00 98.50 167 GLN A O 1
ATOM 1396 N N . HIS A 1 168 ? -18.929 0.876 18.131 1.00 98.19 168 HIS A N 1
ATOM 1397 C CA . HIS A 1 168 ? -18.478 -0.519 18.197 1.00 98.19 168 HIS A CA 1
ATOM 1398 C C . HIS A 1 168 ? -17.967 -0.975 19.570 1.00 98.19 168 HIS A C 1
ATOM 1400 O O . HIS A 1 168 ? -17.865 -2.178 19.809 1.00 98.19 168 HIS A O 1
ATOM 1406 N N . LEU A 1 169 ? -17.638 -0.049 20.475 1.00 98.44 169 LEU A N 1
ATOM 1407 C CA . LEU A 1 169 ? -17.169 -0.359 21.832 1.00 98.44 169 LEU A CA 1
ATOM 1408 C C . LEU A 1 169 ? -18.212 -0.064 22.909 1.00 98.44 169 LEU A C 1
ATOM 1410 O O . LEU A 1 169 ? -18.216 -0.755 23.925 1.00 98.44 169 LEU A O 1
ATOM 1414 N N . LYS A 1 170 ? -19.073 0.946 22.716 1.00 98.44 170 LYS A N 1
ATOM 1415 C CA . LYS A 1 170 ? -20.090 1.339 23.709 1.00 98.44 170 LYS A CA 1
ATOM 1416 C C . LYS A 1 170 ? -21.521 1.008 23.282 1.00 98.44 170 LYS A C 1
ATOM 1418 O O . LYS A 1 170 ? -22.422 1.134 24.104 1.00 98.44 170 LYS A O 1
ATOM 1423 N N . GLY A 1 171 ? -21.739 0.579 22.037 1.00 97.19 171 GLY A N 1
ATOM 1424 C CA . GLY A 1 171 ? -23.073 0.264 21.520 1.00 97.19 171 GLY A CA 1
ATOM 1425 C C . GLY A 1 171 ? -23.952 1.497 21.302 1.00 97.19 171 GLY A C 1
ATOM 1426 O O . GLY A 1 171 ? -25.173 1.373 21.310 1.00 97.19 171 GLY A O 1
ATOM 1427 N N . LEU A 1 172 ? -23.350 2.681 21.151 1.00 98.38 172 LEU A N 1
ATOM 1428 C CA . LEU A 1 172 ? -24.083 3.913 20.861 1.00 98.38 172 LEU A CA 1
ATOM 1429 C C . LEU A 1 172 ? -24.462 3.967 19.377 1.00 98.38 172 LEU A C 1
ATOM 1431 O O . LEU A 1 172 ? -23.656 3.627 18.516 1.00 98.38 172 LEU A O 1
ATOM 1435 N N . ASP A 1 173 ? -25.666 4.433 19.063 1.00 97.38 173 ASP A N 1
ATOM 1436 C CA . ASP A 1 173 ? -26.035 4.717 17.677 1.00 97.38 173 ASP A CA 1
ATOM 1437 C C . ASP A 1 173 ? -25.475 6.086 17.271 1.00 97.38 173 ASP A C 1
ATOM 1439 O O . ASP A 1 173 ? -26.002 7.131 17.657 1.00 97.38 173 ASP A O 1
ATOM 1443 N N . THR A 1 174 ? -24.344 6.083 16.562 1.00 98.00 174 THR A N 1
ATOM 1444 C CA . THR A 1 174 ? -23.668 7.309 16.112 1.00 98.00 174 THR A CA 1
ATOM 1445 C C . THR A 1 174 ? -23.930 7.620 14.639 1.00 98.00 174 THR A C 1
ATOM 1447 O O . THR A 1 174 ? -23.424 8.624 14.128 1.00 98.00 174 THR A O 1
ATOM 1450 N N . GLY A 1 175 ? -24.665 6.750 13.934 1.00 97.25 175 GLY A N 1
ATOM 1451 C CA . GLY A 1 175 ? -24.847 6.813 12.483 1.00 97.25 175 GLY A CA 1
ATOM 1452 C C . GLY A 1 175 ? -23.549 6.649 11.679 1.00 97.25 175 GLY A C 1
ATOM 1453 O O . GLY A 1 175 ? -23.518 6.953 10.485 1.00 97.25 175 GLY A O 1
ATOM 1454 N N . VAL A 1 176 ? -22.434 6.198 12.285 1.00 97.25 176 VAL A N 1
ATOM 1455 C CA . VAL A 1 176 ? -21.148 6.091 11.563 1.00 97.25 176 VAL A CA 1
ATOM 1456 C C . VAL A 1 176 ? -21.248 5.110 10.396 1.00 97.25 176 VAL A C 1
ATOM 1458 O O . VAL A 1 176 ? -20.664 5.360 9.343 1.00 97.25 176 VAL A O 1
ATOM 1461 N N . MET A 1 177 ? -22.045 4.050 10.550 1.00 97.19 177 MET A N 1
ATOM 1462 C CA . MET A 1 177 ? -22.268 3.028 9.525 1.00 97.19 177 MET A CA 1
ATOM 1463 C C . MET A 1 177 ? -23.251 3.453 8.427 1.00 97.19 177 MET A C 1
ATOM 1465 O O . MET A 1 177 ? -23.267 2.812 7.379 1.00 97.19 177 MET A O 1
ATOM 1469 N N . ASP A 1 178 ? -23.994 4.548 8.613 1.00 97.75 178 ASP A N 1
ATOM 1470 C CA . ASP A 1 178 ? -24.858 5.125 7.571 1.00 97.75 178 ASP A CA 1
ATOM 1471 C C . ASP A 1 178 ? -24.053 5.942 6.549 1.00 97.75 178 ASP A C 1
ATOM 1473 O O . ASP A 1 178 ? -24.521 6.248 5.449 1.00 97.75 178 ASP A O 1
ATOM 1477 N N . ARG A 1 179 ? -22.808 6.300 6.892 1.00 97.12 179 ARG A N 1
ATOM 1478 C CA . ARG A 1 179 ? -21.880 6.954 5.964 1.00 97.12 179 ARG A CA 1
ATOM 1479 C C . ARG A 1 179 ? -21.528 5.989 4.821 1.00 97.12 179 ARG A C 1
ATOM 1481 O O . ARG A 1 179 ? -21.443 4.779 5.044 1.00 97.12 179 ARG A O 1
ATOM 1488 N N . PRO A 1 180 ? -21.212 6.498 3.613 1.00 98.00 180 PRO A N 1
ATOM 1489 C CA . PRO A 1 180 ? -20.752 5.655 2.515 1.00 98.00 180 PRO A CA 1
ATOM 1490 C C . PRO A 1 180 ? -19.595 4.741 2.933 1.00 98.00 180 PRO A C 1
ATOM 1492 O O . PRO A 1 180 ? -18.628 5.193 3.550 1.00 98.00 180 PRO A O 1
ATOM 1495 N N . ALA A 1 181 ? -19.673 3.464 2.550 1.00 97.88 181 ALA A N 1
ATOM 1496 C CA . ALA A 1 181 ? -18.680 2.455 2.926 1.00 97.88 181 ALA A CA 1
ATOM 1497 C C . ALA A 1 181 ? -17.270 2.764 2.395 1.00 97.88 181 ALA A C 1
ATOM 1499 O O . ALA A 1 181 ? -16.283 2.301 2.961 1.00 97.88 181 ALA A O 1
ATOM 1500 N N . VAL A 1 182 ? -17.171 3.552 1.321 1.00 97.94 182 VAL A N 1
ATOM 1501 C CA . VAL A 1 182 ? -15.911 4.063 0.782 1.00 97.94 182 VAL A CA 1
ATOM 1502 C C . VAL A 1 182 ? -16.025 5.572 0.617 1.00 97.94 182 VAL A C 1
ATOM 1504 O O . VAL A 1 182 ? -16.891 6.067 -0.103 1.00 97.94 182 VAL A O 1
ATOM 1507 N N . ARG A 1 183 ? -15.124 6.303 1.269 1.00 97.12 183 ARG A N 1
ATOM 1508 C CA . ARG A 1 183 ? -14.952 7.752 1.156 1.00 97.12 183 ARG A CA 1
ATOM 1509 C C . ARG A 1 183 ? -13.506 8.031 0.772 1.00 97.12 183 ARG A C 1
ATOM 1511 O O . ARG A 1 183 ? -12.588 7.393 1.276 1.00 97.12 183 ARG A O 1
ATOM 1518 N N . TYR A 1 184 ? -13.273 8.972 -0.128 1.00 94.06 184 TYR A N 1
ATOM 1519 C CA . TYR A 1 184 ? -11.916 9.335 -0.518 1.00 94.06 1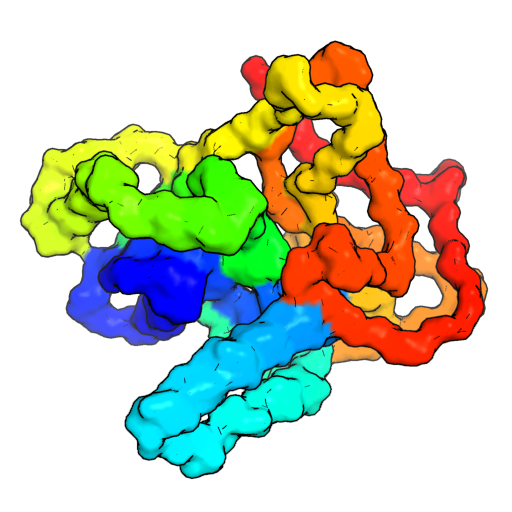84 TYR A CA 1
ATOM 1520 C C . TYR A 1 184 ? -11.863 10.765 -1.030 1.00 94.06 184 TYR A C 1
ATOM 1522 O O . TYR A 1 184 ? -12.814 11.264 -1.631 1.00 94.06 184 TYR A O 1
ATOM 1530 N N . PHE A 1 185 ? -10.727 11.416 -0.811 1.00 89.50 185 PHE A N 1
ATOM 1531 C CA . PHE A 1 185 ? -10.461 12.718 -1.406 1.00 89.50 185 PHE A CA 1
ATOM 1532 C C . PHE A 1 185 ? -10.041 12.539 -2.865 1.00 89.50 185 PHE A C 1
ATOM 1534 O O . PHE A 1 185 ? -9.172 11.724 -3.169 1.00 89.50 185 PHE A O 1
ATOM 1541 N N . VAL A 1 186 ? -10.631 13.308 -3.779 1.00 83.44 186 VAL A N 1
ATOM 1542 C CA . VAL A 1 186 ? -10.167 13.351 -5.169 1.00 83.44 186 VAL A CA 1
ATOM 1543 C C . VAL A 1 186 ? -9.024 14.352 -5.259 1.00 83.44 186 VAL A C 1
ATOM 1545 O O . VAL A 1 186 ? -9.233 15.539 -5.013 1.00 83.44 186 VAL A O 1
ATOM 1548 N N . GLY A 1 187 ? -7.829 13.894 -5.640 1.00 70.00 187 GLY A N 1
ATOM 1549 C CA . GLY A 1 187 ? -6.724 14.790 -5.955 1.00 70.00 187 GLY A CA 1
ATOM 1550 C C . GLY A 1 187 ? -7.120 15.711 -7.106 1.00 70.00 187 GLY A C 1
ATOM 1551 O O . GLY A 1 187 ? -7.300 15.273 -8.243 1.00 70.00 187 GLY A O 1
ATOM 1552 N N . LEU A 1 188 ? -7.300 17.000 -6.841 1.00 61.59 188 LEU A N 1
ATOM 1553 C CA . LEU A 1 188 ? -7.456 17.966 -7.920 1.00 61.59 188 LEU A CA 1
ATOM 1554 C C . LEU A 1 188 ? -6.089 18.115 -8.584 1.00 61.59 188 LEU A C 1
ATOM 1556 O O . LEU A 1 188 ? -5.117 18.416 -7.894 1.00 61.59 188 LEU A O 1
ATOM 1560 N N . SER A 1 189 ? -6.020 17.910 -9.907 1.00 51.41 189 SER A N 1
ATOM 1561 C CA . SER A 1 189 ? -4.856 18.322 -10.698 1.00 51.41 189 SER A CA 1
ATOM 1562 C C . SER A 1 189 ? -4.497 19.745 -10.276 1.00 51.41 189 SER A C 1
ATOM 1564 O O . SER A 1 189 ? -5.346 20.651 -10.253 1.00 51.41 189 SER A O 1
ATOM 1566 N N . LEU A 1 190 ? -3.282 19.851 -9.753 1.00 53.28 190 LEU A N 1
ATOM 1567 C CA . LEU A 1 190 ? -2.836 20.920 -8.884 1.00 53.28 190 LEU A CA 1
ATOM 1568 C C . LEU A 1 190 ? -3.001 22.254 -9.590 1.00 53.28 190 LEU A C 1
ATOM 1570 O O . LEU A 1 190 ? -2.458 22.473 -10.668 1.00 53.28 190 LEU A O 1
ATOM 1574 N N . VAL A 1 191 ? -3.770 23.146 -8.973 1.00 45.81 191 VAL A N 1
ATOM 1575 C CA . VAL A 1 191 ? -3.666 24.562 -9.304 1.00 45.81 191 VAL A CA 1
ATOM 1576 C C . VAL A 1 191 ? -2.265 24.960 -8.839 1.00 45.81 191 VAL A C 1
ATOM 1578 O O . VAL A 1 191 ? -1.977 24.782 -7.652 1.00 45.81 191 VAL A O 1
ATOM 1581 N N . PRO A 1 192 ? -1.375 25.441 -9.724 1.00 48.06 192 PRO A N 1
ATOM 1582 C CA . PRO A 1 192 ? -0.176 26.123 -9.274 1.00 48.06 192 PRO A CA 1
ATOM 1583 C C . PRO A 1 192 ? -0.633 27.179 -8.267 1.00 48.06 192 PRO A C 1
ATOM 1585 O O . PRO A 1 192 ? -1.498 27.993 -8.595 1.00 48.06 192 PRO A O 1
ATOM 1588 N N . GLY A 1 193 ? -0.106 27.174 -7.039 1.00 44.50 193 GLY A N 1
ATOM 1589 C CA . GLY A 1 193 ? -0.273 28.344 -6.177 1.00 44.50 193 GLY A CA 1
ATOM 1590 C C . GLY A 1 193 ? 0.147 29.603 -6.959 1.00 44.50 193 GLY A C 1
ATOM 1591 O O . GLY A 1 193 ? 0.914 29.475 -7.914 1.00 44.50 193 GLY A O 1
ATOM 1592 N N . PRO A 1 194 ? -0.292 30.816 -6.588 1.00 46.72 194 PRO A N 1
ATOM 1593 C CA . PRO A 1 194 ? -0.008 32.047 -7.344 1.00 46.72 194 PRO A CA 1
ATOM 1594 C C . PRO A 1 194 ? 1.482 32.315 -7.661 1.00 46.72 194 PRO A C 1
ATOM 1596 O O . PRO A 1 194 ? 1.788 33.217 -8.429 1.00 46.72 194 PRO A O 1
ATOM 1599 N N . GLN A 1 195 ? 2.403 31.549 -7.064 1.00 46.22 195 GLN A N 1
ATOM 1600 C CA . GLN A 1 195 ? 3.859 31.617 -7.220 1.00 46.22 195 GLN A CA 1
ATOM 1601 C C . GLN A 1 195 ? 4.496 30.337 -7.811 1.00 46.22 195 GLN A C 1
ATOM 1603 O O . GLN A 1 195 ? 5.713 30.189 -7.785 1.00 46.22 195 GLN A O 1
ATOM 1608 N N . SER A 1 196 ? 3.710 29.374 -8.298 1.00 47.97 196 SER A N 1
ATOM 1609 C CA . SER A 1 196 ? 4.217 28.102 -8.823 1.00 47.97 196 SER A CA 1
ATOM 1610 C C . SER A 1 196 ? 4.428 28.192 -10.334 1.00 47.97 196 SER A C 1
ATOM 1612 O O . SER A 1 196 ? 3.461 28.209 -11.093 1.00 47.97 196 SER A O 1
ATOM 1614 N N . ASP A 1 197 ? 5.685 28.173 -10.777 1.00 49.78 197 ASP A N 1
ATOM 1615 C CA . ASP A 1 197 ? 6.033 28.046 -12.195 1.00 49.78 197 ASP A CA 1
ATOM 1616 C C . ASP A 1 197 ? 5.341 26.826 -12.826 1.00 49.78 197 ASP A C 1
ATOM 1618 O O . ASP A 1 197 ? 5.463 25.688 -12.365 1.00 49.78 197 ASP A O 1
ATOM 1622 N N . ALA A 1 198 ? 4.607 27.076 -13.908 1.00 49.72 198 ALA A N 1
ATOM 1623 C CA . ALA A 1 198 ? 3.666 26.165 -14.559 1.00 49.72 198 ALA A CA 1
ATOM 1624 C C . ALA A 1 198 ? 4.297 24.970 -15.321 1.00 49.72 198 ALA A C 1
ATOM 1626 O O . ALA A 1 198 ? 3.750 24.526 -16.327 1.00 49.72 198 ALA A O 1
ATOM 1627 N N . ALA A 1 199 ? 5.442 24.429 -14.889 1.00 55.53 199 ALA A N 1
ATOM 1628 C CA . ALA A 1 199 ? 6.234 23.500 -15.710 1.00 55.53 199 ALA A CA 1
ATOM 1629 C C . ALA A 1 199 ? 6.585 22.137 -15.082 1.00 55.53 199 ALA A C 1
ATOM 1631 O O . ALA A 1 199 ? 7.161 21.296 -15.778 1.00 55.53 199 ALA A O 1
ATOM 1632 N N . ARG A 1 200 ? 6.265 21.860 -13.808 1.00 64.12 200 ARG A N 1
ATOM 1633 C CA . ARG A 1 200 ? 6.639 20.571 -13.193 1.00 64.12 200 ARG A CA 1
ATOM 1634 C C . ARG A 1 200 ? 5.531 19.518 -13.330 1.00 64.12 200 ARG A C 1
ATOM 1636 O O . ARG A 1 200 ? 4.430 19.745 -12.832 1.00 64.12 200 ARG A O 1
ATOM 1643 N N . PRO A 1 201 ? 5.800 18.359 -13.966 1.00 74.31 201 PRO A N 1
ATOM 1644 C CA . PRO A 1 201 ? 4.852 17.253 -13.965 1.00 74.31 201 PRO A CA 1
ATOM 1645 C C . PRO A 1 201 ? 4.666 16.739 -12.537 1.00 74.31 201 PRO A C 1
ATOM 1647 O O . PRO A 1 201 ? 5.637 16.573 -11.798 1.00 74.31 201 PRO A O 1
ATOM 1650 N N . ILE A 1 202 ? 3.420 16.453 -12.168 1.00 79.12 202 ILE A N 1
ATOM 1651 C CA . ILE A 1 202 ? 3.098 15.845 -10.880 1.00 79.12 202 ILE A CA 1
ATOM 1652 C C . ILE A 1 202 ? 2.904 14.352 -11.076 1.00 79.12 202 ILE A C 1
ATOM 1654 O O . ILE A 1 202 ? 2.111 13.911 -11.909 1.00 79.12 202 ILE A O 1
ATOM 1658 N N . ARG A 1 203 ? 3.624 13.570 -10.276 1.00 83.62 203 ARG A N 1
ATOM 1659 C CA . ARG A 1 203 ? 3.445 12.126 -10.225 1.00 83.62 203 ARG A CA 1
ATOM 1660 C C . ARG A 1 203 ? 2.161 11.807 -9.464 1.00 83.62 203 ARG A C 1
ATOM 1662 O O . ARG A 1 203 ? 2.068 12.084 -8.275 1.00 83.62 203 ARG A O 1
ATOM 1669 N N . VAL A 1 204 ? 1.189 11.221 -10.157 1.00 85.94 204 VAL A N 1
ATOM 1670 C CA . VAL A 1 204 ? -0.098 10.801 -9.568 1.00 85.94 204 VAL A CA 1
ATOM 1671 C C . VAL A 1 204 ? -0.087 9.353 -9.082 1.00 85.94 204 VAL A C 1
ATOM 1673 O O . VAL A 1 204 ? -0.834 8.998 -8.179 1.00 85.94 204 VAL A O 1
ATOM 1676 N N . THR A 1 205 ? 0.753 8.513 -9.682 1.00 90.38 205 THR A N 1
ATOM 1677 C CA . THR A 1 205 ? 0.966 7.120 -9.290 1.00 90.38 205 THR A CA 1
ATOM 1678 C C . THR A 1 205 ? 2.295 6.627 -9.851 1.00 90.38 205 THR A C 1
ATOM 1680 O O . THR A 1 205 ? 2.928 7.293 -10.674 1.00 90.38 205 THR A O 1
ATOM 1683 N N . GLN A 1 206 ? 2.703 5.450 -9.404 1.00 92.62 206 GLN A N 1
ATOM 1684 C CA . GLN A 1 206 ? 3.844 4.703 -9.901 1.00 92.62 206 GLN A CA 1
ATOM 1685 C C . GLN A 1 206 ? 3.636 3.214 -9.645 1.00 92.62 206 GLN A C 1
ATOM 1687 O O . GLN A 1 206 ? 2.719 2.816 -8.927 1.00 92.62 206 GLN A O 1
ATOM 1692 N N . GLY A 1 207 ? 4.487 2.403 -10.254 1.00 95.06 207 GLY A N 1
ATOM 1693 C CA . GLY A 1 207 ? 4.464 0.959 -10.141 1.00 95.06 207 GLY A CA 1
ATOM 1694 C C . GLY A 1 207 ? 5.814 0.390 -10.530 1.00 95.06 207 GLY A C 1
ATOM 1695 O O . GLY A 1 207 ? 6.551 1.000 -11.306 1.00 95.06 207 GLY A O 1
ATOM 1696 N N . TRP A 1 208 ? 6.123 -0.786 -10.002 1.00 96.69 208 TRP A N 1
ATOM 1697 C CA . TRP A 1 208 ? 7.384 -1.467 -10.253 1.00 96.69 208 TRP A CA 1
ATOM 1698 C C . TRP A 1 208 ? 7.132 -2.933 -10.564 1.00 96.69 208 TRP A C 1
ATOM 1700 O O . TRP A 1 208 ? 6.178 -3.535 -10.070 1.00 96.69 208 TRP A O 1
ATOM 1710 N N . LEU A 1 209 ? 8.002 -3.513 -11.387 1.00 97.31 209 LEU A N 1
ATOM 1711 C CA . LEU A 1 209 ? 8.019 -4.943 -11.661 1.00 97.31 209 LEU A CA 1
ATOM 1712 C C . LEU A 1 209 ? 9.419 -5.366 -12.099 1.00 97.31 209 LEU A C 1
ATOM 1714 O O . LEU A 1 209 ? 9.966 -4.845 -13.071 1.00 97.31 209 LEU A O 1
ATOM 1718 N N . ARG A 1 210 ? 9.983 -6.370 -11.429 1.00 96.44 210 ARG A N 1
ATOM 1719 C CA . ARG A 1 210 ? 11.092 -7.151 -11.971 1.00 96.44 210 ARG A CA 1
ATOM 1720 C C . ARG A 1 210 ? 10.518 -8.123 -12.998 1.00 96.44 210 ARG A C 1
ATOM 1722 O O . ARG A 1 210 ? 9.685 -8.952 -12.651 1.00 96.44 210 ARG A O 1
ATOM 1729 N N . ALA A 1 211 ? 10.976 -8.068 -14.247 1.00 95.94 211 ALA A N 1
ATOM 1730 C CA . ALA A 1 211 ? 10.412 -8.882 -15.332 1.00 95.94 211 ALA A CA 1
ATOM 1731 C C . ALA A 1 211 ? 10.451 -10.401 -15.063 1.00 95.94 211 ALA A C 1
ATOM 1733 O O . ALA A 1 211 ? 9.561 -11.133 -15.497 1.00 95.94 211 ALA A O 1
ATOM 1734 N N . SER A 1 212 ? 11.432 -10.887 -14.293 1.00 96.75 212 SER A N 1
ATOM 1735 C CA . SER A 1 212 ? 11.485 -12.294 -13.879 1.00 96.75 212 SER A CA 1
ATOM 1736 C C . SER A 1 212 ? 10.453 -12.682 -12.816 1.00 96.75 212 SER A C 1
ATOM 1738 O O . SER A 1 212 ? 10.274 -13.857 -12.532 1.00 96.75 212 SER A O 1
ATOM 1740 N N . HIS A 1 213 ? 9.739 -11.716 -12.243 1.00 98.00 213 HIS A N 1
ATOM 1741 C CA . HIS A 1 213 ? 8.674 -11.912 -11.261 1.00 98.00 213 HIS A CA 1
ATOM 1742 C C . HIS A 1 213 ? 7.272 -11.706 -11.879 1.00 98.00 213 HIS A C 1
ATOM 1744 O O . HIS A 1 213 ? 6.297 -11.538 -11.152 1.00 98.00 213 HIS A O 1
ATOM 1750 N N . ARG A 1 214 ? 7.159 -11.736 -13.216 1.00 97.94 214 ARG A N 1
ATOM 1751 C CA . ARG A 1 214 ? 5.926 -11.476 -13.992 1.00 97.94 214 ARG A CA 1
ATOM 1752 C C . ARG A 1 214 ? 4.783 -12.478 -13.794 1.00 97.94 214 ARG A C 1
ATOM 1754 O O . ARG A 1 214 ? 3.693 -12.234 -14.296 1.00 97.94 214 ARG A O 1
ATOM 1761 N N . ALA A 1 215 ? 5.020 -13.614 -13.138 1.00 98.06 215 ALA A N 1
ATOM 1762 C CA . ALA A 1 215 ? 3.979 -14.613 -12.919 1.00 98.06 215 ALA A CA 1
ATOM 1763 C C . ALA A 1 215 ? 2.852 -14.026 -12.053 1.00 98.06 215 ALA A C 1
ATOM 1765 O O . ALA A 1 215 ? 3.109 -13.537 -10.954 1.00 98.06 215 ALA A O 1
ATOM 1766 N N . GLU A 1 216 ? 1.619 -14.080 -12.547 1.00 98.19 216 GLU A N 1
ATOM 1767 C CA . GLU A 1 216 ? 0.418 -13.594 -11.860 1.00 98.19 216 GLU A CA 1
ATOM 1768 C C . GLU A 1 216 ? -0.283 -14.730 -11.099 1.00 98.19 216 GLU A C 1
ATOM 1770 O O . GLU A 1 216 ? -0.226 -15.886 -11.516 1.00 98.19 216 GLU A O 1
ATOM 1775 N N . LEU A 1 217 ? -0.959 -14.394 -9.998 1.00 97.19 217 LEU A N 1
ATOM 1776 C CA . LEU A 1 217 ? -1.933 -15.250 -9.318 1.00 97.19 217 LEU A CA 1
ATOM 1777 C C . LEU A 1 217 ? -3.323 -14.981 -9.910 1.00 97.19 217 LEU A C 1
ATOM 1779 O O . LEU A 1 217 ? -3.854 -13.882 -9.694 1.00 97.19 217 LEU A O 1
ATOM 1783 N N . PRO A 1 218 ? -3.907 -15.916 -10.685 1.00 96.31 218 PRO A N 1
ATOM 1784 C CA . PRO A 1 218 ? -5.167 -15.686 -11.390 1.00 96.31 218 PRO A CA 1
ATOM 1785 C C . PRO A 1 218 ? -6.333 -15.315 -10.470 1.00 96.31 218 PRO A C 1
ATOM 1787 O O . PRO A 1 218 ? -7.160 -14.487 -10.833 1.00 96.31 218 PRO A O 1
ATOM 1790 N N . GLU A 1 219 ? -6.378 -15.883 -9.267 1.00 95.69 219 GLU A N 1
ATOM 1791 C CA . GLU A 1 219 ? -7.454 -15.713 -8.291 1.00 95.69 219 GLU A CA 1
ATOM 1792 C C . GLU A 1 219 ? -7.475 -14.332 -7.615 1.00 95.69 219 GLU A C 1
ATOM 1794 O O . GLU A 1 219 ? -8.511 -13.909 -7.108 1.00 95.69 219 GLU A O 1
ATOM 1799 N N . LEU A 1 220 ? -6.351 -13.608 -7.634 1.00 95.75 220 LEU A N 1
ATOM 1800 C CA . LEU A 1 220 ? -6.232 -12.246 -7.089 1.00 95.75 220 LEU A CA 1
ATOM 1801 C C . LEU A 1 220 ? -6.073 -11.180 -8.177 1.00 95.75 220 LEU A C 1
ATOM 1803 O O . LEU A 1 220 ? -6.138 -9.979 -7.900 1.00 95.75 220 LEU A O 1
ATOM 1807 N N . THR A 1 221 ? -5.857 -11.608 -9.418 1.00 97.25 221 THR A N 1
ATOM 1808 C CA . THR A 1 221 ? -5.620 -10.721 -10.548 1.00 97.25 221 THR A CA 1
ATOM 1809 C C . THR A 1 221 ? -6.930 -10.278 -11.183 1.00 97.25 221 THR A C 1
ATOM 1811 O O . THR A 1 221 ? -7.781 -11.080 -11.549 1.00 97.25 221 THR A O 1
ATOM 1814 N N . SER A 1 222 ? -7.055 -8.973 -11.413 1.00 94.06 222 SER A N 1
ATOM 1815 C CA . SER A 1 222 ? -8.126 -8.393 -12.230 1.00 94.06 222 SER A CA 1
ATOM 1816 C C . SER A 1 222 ? -7.552 -7.754 -13.498 1.00 94.06 222 SER A C 1
ATOM 1818 O O . SER A 1 222 ? -6.344 -7.521 -13.566 1.00 94.06 222 SER A O 1
ATOM 1820 N N . PRO A 1 223 ? -8.372 -7.392 -14.503 1.00 91.44 223 PRO A N 1
ATOM 1821 C CA . PRO A 1 223 ? -7.891 -6.710 -15.708 1.00 91.44 223 PRO A CA 1
ATOM 1822 C C . PRO A 1 223 ? -7.155 -5.380 -15.466 1.00 91.44 223 PRO A C 1
ATOM 1824 O O . PRO A 1 223 ? -6.307 -5.017 -16.287 1.00 91.44 223 PRO A O 1
ATOM 1827 N N . LEU A 1 224 ? -7.472 -4.667 -14.376 1.00 91.12 224 LEU A N 1
ATOM 1828 C CA . LEU A 1 224 ? -6.874 -3.374 -14.006 1.00 91.12 224 LEU A CA 1
ATOM 1829 C C . LEU A 1 224 ? -5.767 -3.492 -12.951 1.00 91.12 224 LEU A C 1
ATOM 1831 O O . LEU A 1 224 ? -4.852 -2.678 -12.946 1.00 91.12 224 LEU A O 1
ATOM 1835 N N . ARG A 1 225 ? -5.833 -4.507 -12.085 1.00 93.88 225 ARG A N 1
ATOM 1836 C CA . ARG A 1 225 ? -4.905 -4.704 -10.967 1.00 93.88 225 ARG A CA 1
ATOM 1837 C C . ARG A 1 225 ? -4.282 -6.102 -11.058 1.00 93.88 225 ARG A C 1
ATOM 1839 O O . ARG A 1 225 ? -4.927 -7.059 -10.619 1.00 93.88 225 ARG A O 1
ATOM 1846 N N . PRO A 1 226 ? -3.108 -6.254 -11.704 1.00 97.06 226 PRO A N 1
ATOM 1847 C CA . PRO A 1 226 ? -2.380 -7.519 -11.706 1.00 97.06 226 PRO A CA 1
ATOM 1848 C C . PRO A 1 226 ? -1.878 -7.833 -10.295 1.00 97.06 226 PRO A C 1
ATOM 1850 O O . PRO A 1 226 ? -1.414 -6.937 -9.592 1.00 97.06 226 PRO A O 1
ATOM 1853 N N . PHE A 1 227 ? -1.954 -9.099 -9.887 1.00 97.94 227 PHE A N 1
ATOM 1854 C CA . PHE A 1 227 ? -1.394 -9.562 -8.622 1.00 97.94 227 PHE A CA 1
ATOM 1855 C C . PHE A 1 227 ? -0.303 -10.589 -8.908 1.00 97.94 227 PHE A C 1
ATOM 1857 O O . PHE A 1 227 ? -0.585 -11.713 -9.313 1.00 97.94 227 PHE A O 1
ATOM 1864 N N . HIS A 1 228 ? 0.955 -10.212 -8.704 1.00 98.25 228 HIS A N 1
ATOM 1865 C CA . HIS A 1 228 ? 2.093 -11.080 -8.998 1.00 98.25 228 HIS A CA 1
ATOM 1866 C C . HIS A 1 228 ? 2.348 -12.085 -7.868 1.00 98.25 228 HIS A C 1
ATOM 1868 O O . HIS A 1 228 ? 2.346 -11.731 -6.686 1.00 98.25 228 HIS A O 1
ATOM 1874 N N . ALA A 1 229 ? 2.604 -13.341 -8.231 1.00 97.62 229 ALA A N 1
ATOM 1875 C CA . ALA A 1 229 ? 2.829 -14.457 -7.315 1.00 97.62 229 ALA A CA 1
ATOM 1876 C C . ALA A 1 229 ? 4.120 -14.322 -6.513 1.00 97.62 229 ALA A C 1
ATOM 1878 O O . ALA A 1 229 ? 4.138 -14.661 -5.336 1.00 97.62 229 ALA A O 1
ATOM 1879 N N . HIS A 1 230 ? 5.191 -13.834 -7.145 1.00 98.12 230 HIS A N 1
ATOM 1880 C CA . HIS A 1 230 ? 6.508 -13.664 -6.524 1.00 98.12 230 HIS A CA 1
ATOM 1881 C C . HIS A 1 230 ? 7.081 -14.922 -5.844 1.00 98.12 230 HIS A C 1
ATOM 1883 O O . HIS A 1 230 ? 7.959 -14.805 -5.001 1.00 98.12 230 HIS A O 1
ATOM 1889 N N . THR A 1 231 ? 6.632 -16.124 -6.211 1.00 97.19 231 THR A N 1
ATOM 1890 C CA . THR A 1 231 ? 7.056 -17.389 -5.580 1.00 97.19 231 THR A CA 1
ATOM 1891 C C . THR A 1 231 ? 8.362 -17.950 -6.140 1.00 97.19 231 THR A C 1
ATOM 1893 O O . THR A 1 231 ? 8.998 -18.784 -5.504 1.00 97.19 231 THR A O 1
ATOM 1896 N N . ARG A 1 232 ? 8.763 -17.516 -7.338 1.00 96.81 232 ARG A N 1
ATOM 1897 C CA . ARG A 1 232 ? 10.025 -17.880 -7.990 1.00 96.81 232 ARG A CA 1
ATOM 1898 C C . ARG A 1 232 ? 10.414 -16.832 -9.024 1.00 96.81 232 ARG A C 1
ATOM 1900 O O . ARG A 1 232 ? 9.560 -16.083 -9.501 1.00 96.81 232 ARG A O 1
ATOM 1907 N N . ALA A 1 233 ? 11.683 -16.841 -9.414 1.00 96.56 233 ALA A N 1
ATOM 1908 C CA . ALA A 1 233 ? 12.149 -16.115 -10.584 1.00 96.56 233 ALA A CA 1
ATOM 1909 C C . ALA A 1 233 ? 11.967 -16.974 -11.843 1.00 96.56 233 ALA A C 1
ATOM 1911 O O . ALA A 1 233 ? 12.284 -18.160 -11.851 1.00 96.56 233 ALA A O 1
ATOM 1912 N N . ASP A 1 234 ? 11.492 -16.343 -12.907 1.00 96.94 234 ASP A N 1
ATOM 1913 C CA . ASP A 1 234 ? 11.426 -16.862 -14.269 1.00 96.94 234 ASP A CA 1
ATOM 1914 C C . ASP A 1 234 ? 12.280 -15.937 -15.159 1.00 96.94 234 ASP A C 1
ATOM 1916 O O . ASP A 1 234 ? 11.779 -14.903 -15.618 1.00 96.94 234 ASP A O 1
ATOM 1920 N N . PRO A 1 235 ? 13.599 -16.188 -15.293 1.00 95.25 235 PRO A N 1
ATOM 1921 C CA . PRO A 1 235 ? 14.518 -15.303 -16.007 1.00 95.25 235 PRO A CA 1
ATOM 1922 C C . PRO A 1 235 ? 14.021 -14.916 -17.406 1.00 95.25 235 PRO A C 1
ATOM 1924 O O . PRO A 1 235 ? 13.326 -15.677 -18.072 1.00 95.25 235 PRO A O 1
ATOM 1927 N N . VAL A 1 236 ? 14.354 -13.700 -17.839 1.00 94.06 236 VAL A N 1
ATOM 1928 C CA . VAL A 1 236 ? 14.067 -13.256 -19.209 1.00 94.06 236 VAL A CA 1
ATOM 1929 C C . VAL A 1 236 ? 15.203 -13.669 -20.132 1.00 94.06 236 VAL A C 1
ATOM 1931 O O . VAL A 1 236 ? 16.374 -13.581 -19.761 1.00 94.06 236 VAL A O 1
ATOM 1934 N N . GLU A 1 237 ? 14.857 -14.088 -21.339 1.00 95.75 237 GLU A N 1
ATOM 1935 C CA . GLU A 1 237 ? 15.814 -14.395 -22.394 1.00 95.75 237 GLU A CA 1
ATOM 1936 C C . GLU A 1 237 ? 16.086 -13.131 -23.229 1.00 95.75 237 GLU A C 1
ATOM 1938 O O . GLU A 1 237 ? 15.135 -12.480 -23.677 1.00 95.75 237 GLU A O 1
ATOM 1943 N N . PRO A 1 238 ? 17.358 -12.740 -23.444 1.00 94.75 238 PRO A N 1
ATOM 1944 C CA . PRO A 1 238 ? 17.688 -11.597 -24.289 1.00 94.75 238 PRO A CA 1
ATOM 1945 C C . PRO A 1 238 ? 17.098 -11.725 -25.700 1.00 94.75 238 PRO A C 1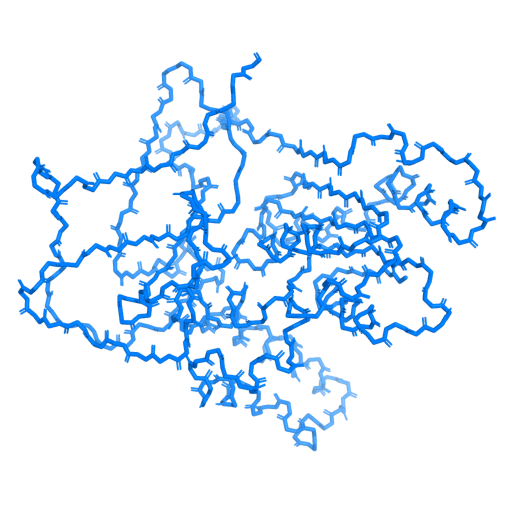
ATOM 1947 O O . PRO A 1 238 ? 17.263 -12.747 -26.358 1.00 94.75 238 PRO A O 1
ATOM 1950 N N . GLY A 1 239 ? 16.434 -10.669 -26.175 1.00 95.12 239 GLY A N 1
ATOM 1951 C CA . GLY A 1 239 ? 15.798 -10.632 -27.499 1.00 95.12 239 GLY A CA 1
ATOM 1952 C C . GLY A 1 239 ? 14.382 -11.218 -27.555 1.00 95.12 239 GLY A C 1
ATOM 1953 O O . GLY A 1 239 ? 13.677 -10.977 -28.533 1.00 95.12 239 GLY A O 1
ATOM 1954 N N . THR A 1 240 ? 13.927 -11.915 -26.510 1.00 96.38 240 THR A N 1
ATOM 1955 C CA . THR A 1 240 ? 12.552 -12.424 -26.425 1.00 96.38 240 THR A CA 1
ATOM 1956 C C . THR A 1 240 ? 11.597 -11.323 -25.959 1.00 96.38 240 THR A C 1
ATOM 1958 O O . THR A 1 240 ? 11.854 -10.615 -24.984 1.00 96.38 240 THR A O 1
ATOM 1961 N N . VAL A 1 241 ? 10.462 -11.178 -26.649 1.00 96.94 241 VAL A N 1
ATOM 1962 C CA . VAL A 1 241 ? 9.429 -10.191 -26.305 1.00 96.94 241 VAL A CA 1
ATOM 1963 C C . VAL A 1 241 ? 8.491 -10.771 -25.247 1.00 96.94 241 VAL A C 1
ATOM 1965 O O . VAL A 1 241 ? 7.864 -11.808 -25.457 1.00 96.94 241 VAL A O 1
ATOM 1968 N N . TYR A 1 242 ? 8.348 -10.070 -24.121 1.00 96.75 242 TYR A N 1
ATOM 1969 C CA . TYR A 1 242 ? 7.450 -10.453 -23.031 1.00 96.75 242 TYR A CA 1
ATOM 1970 C C . TYR A 1 242 ? 6.329 -9.433 -22.849 1.00 96.75 242 TYR A C 1
ATOM 1972 O O . TYR A 1 242 ? 6.553 -8.222 -22.872 1.00 96.75 242 TYR A O 1
ATOM 1980 N N . ARG A 1 243 ? 5.119 -9.921 -22.558 1.00 95.81 243 ARG A N 1
ATOM 1981 C CA . ARG A 1 243 ? 4.037 -9.076 -22.047 1.00 95.81 243 ARG A CA 1
ATOM 1982 C C . ARG A 1 243 ? 4.185 -8.919 -20.537 1.00 95.81 243 ARG A C 1
ATOM 1984 O O . ARG A 1 243 ? 4.072 -9.896 -19.803 1.00 95.81 243 ARG A O 1
ATOM 1991 N N . LEU A 1 244 ? 4.376 -7.685 -20.079 1.00 96.75 244 LEU A N 1
ATOM 1992 C CA . LEU A 1 244 ? 4.470 -7.338 -18.661 1.00 96.75 244 LEU A CA 1
ATOM 1993 C C . LEU A 1 244 ? 3.269 -6.484 -18.248 1.00 96.75 244 LEU A C 1
ATOM 1995 O O . LEU A 1 244 ? 2.891 -5.550 -18.955 1.00 96.75 244 LEU A O 1
ATOM 1999 N N . ARG A 1 245 ? 2.664 -6.796 -17.100 1.00 97.38 245 ARG A N 1
ATOM 2000 C CA . ARG A 1 245 ? 1.563 -6.021 -16.519 1.00 97.38 245 ARG A CA 1
ATOM 2001 C C . ARG A 1 245 ? 2.042 -5.405 -15.215 1.00 97.38 245 ARG A C 1
ATOM 2003 O O . ARG A 1 245 ? 2.129 -6.084 -14.210 1.00 97.38 245 ARG A O 1
ATOM 2010 N N . VAL A 1 246 ? 2.375 -4.121 -15.227 1.00 97.19 246 VAL A N 1
ATOM 2011 C CA . VAL A 1 246 ? 2.852 -3.425 -14.023 1.00 97.19 246 VAL A CA 1
ATOM 2012 C C . VAL A 1 246 ? 1.649 -2.921 -13.223 1.00 97.19 246 VAL A C 1
ATOM 2014 O O . VAL A 1 246 ? 0.797 -2.224 -13.773 1.00 97.19 246 VAL A O 1
ATOM 2017 N N . GLU A 1 247 ? 1.561 -3.285 -11.939 1.00 96.12 247 GLU A N 1
ATOM 2018 C CA . GLU A 1 247 ? 0.549 -2.731 -11.028 1.00 96.12 247 GLU A CA 1
ATOM 2019 C C . GLU A 1 247 ? 0.876 -1.255 -10.786 1.00 96.12 247 GLU A C 1
ATOM 2021 O O . GLU A 1 247 ? 1.951 -0.936 -10.280 1.00 96.12 247 GLU A O 1
ATOM 2026 N N . LEU A 1 248 ? -0.039 -0.354 -11.146 1.00 94.50 248 LEU A N 1
ATOM 2027 C CA . LEU A 1 248 ? 0.019 1.028 -10.682 1.00 94.50 248 LEU A CA 1
ATOM 2028 C C . LEU A 1 248 ? -0.661 1.116 -9.325 1.00 94.50 248 LEU A C 1
ATOM 2030 O O . LEU A 1 248 ? -1.763 0.595 -9.139 1.00 94.50 248 LEU A O 1
ATOM 2034 N N . LEU A 1 249 ? -0.006 1.792 -8.388 1.00 93.38 249 LEU A N 1
ATOM 2035 C CA . LEU A 1 249 ? -0.539 1.981 -7.049 1.00 93.38 249 LEU A CA 1
ATOM 2036 C C . LEU A 1 249 ? -1.861 2.767 -7.076 1.00 93.38 249 LEU A C 1
ATOM 2038 O O . LEU A 1 249 ? -2.084 3.571 -7.994 1.00 93.38 249 LEU A O 1
ATOM 2042 N N . PRO A 1 250 ? -2.735 2.571 -6.068 1.00 91.62 250 PRO A N 1
ATOM 2043 C CA . PRO A 1 250 ? -4.006 3.275 -5.999 1.00 91.62 250 PRO A CA 1
ATOM 2044 C C . PRO A 1 250 ? -3.823 4.791 -6.094 1.00 91.62 250 PRO A C 1
ATOM 2046 O O . PRO A 1 250 ? -2.962 5.371 -5.435 1.00 91.62 250 PRO A O 1
ATOM 2049 N N . MET A 1 251 ? -4.665 5.428 -6.903 1.00 89.38 251 MET A N 1
ATOM 2050 C CA . MET A 1 251 ? -4.644 6.868 -7.140 1.00 89.38 251 MET A CA 1
ATOM 2051 C C . MET A 1 251 ? -6.056 7.397 -7.354 1.00 89.38 251 MET A C 1
ATOM 2053 O O . MET A 1 251 ? -6.947 6.672 -7.796 1.00 89.38 251 MET A O 1
ATOM 2057 N N . SER A 1 252 ? -6.236 8.689 -7.108 1.00 88.19 252 SER A N 1
ATOM 2058 C CA . SER A 1 252 ? -7.425 9.426 -7.515 1.00 88.19 252 SER A CA 1
ATOM 2059 C C . SER A 1 252 ? -7.007 10.819 -7.950 1.00 88.19 252 SER A C 1
ATOM 2061 O O . SER A 1 252 ? -6.544 11.607 -7.127 1.00 88.19 252 SER A O 1
ATOM 2063 N N . PHE A 1 253 ? -7.193 11.139 -9.229 1.00 86.38 253 PHE A N 1
ATOM 2064 C CA . PHE A 1 253 ? -6.892 12.463 -9.759 1.00 86.38 253 PHE A CA 1
ATOM 2065 C C . PHE A 1 253 ? -7.957 12.929 -10.753 1.00 86.38 253 PHE A C 1
ATOM 2067 O O . PHE A 1 253 ? -8.579 12.124 -11.443 1.00 86.38 253 PHE A O 1
ATOM 2074 N N . LEU A 1 254 ? -8.152 14.244 -10.839 1.00 85.88 254 LEU A N 1
ATOM 2075 C CA . LEU A 1 254 ? -8.999 14.876 -11.845 1.00 85.88 254 LEU A CA 1
ATOM 2076 C C . LEU A 1 254 ? -8.133 15.508 -12.937 1.00 85.88 254 LEU A C 1
ATOM 2078 O O . LEU A 1 254 ? -7.570 16.574 -12.704 1.00 85.88 254 LEU A O 1
ATOM 2082 N N . ALA A 1 255 ? -8.097 14.916 -14.132 1.00 83.69 255 ALA A N 1
ATOM 2083 C CA . ALA A 1 255 ? -7.571 15.583 -15.324 1.00 83.69 255 ALA A CA 1
ATOM 2084 C C . ALA A 1 255 ? -8.599 16.588 -15.865 1.00 83.69 255 ALA A C 1
ATOM 2086 O O . ALA A 1 255 ? -9.728 16.221 -16.202 1.00 83.69 255 ALA A O 1
ATOM 2087 N N . ARG A 1 256 ? -8.232 17.870 -15.939 1.00 83.19 256 ARG A N 1
ATOM 2088 C CA . ARG A 1 256 ? -9.065 18.917 -16.545 1.00 83.19 256 ARG A CA 1
ATOM 2089 C C . ARG A 1 256 ? -8.842 18.984 -18.053 1.00 83.19 256 ARG A C 1
ATOM 2091 O O . ARG A 1 256 ? -7.838 18.518 -18.584 1.00 83.19 256 ARG A O 1
ATOM 2098 N N . ARG A 1 257 ? -9.769 19.633 -18.760 1.00 85.06 257 ARG A N 1
ATOM 2099 C CA . ARG A 1 257 ? -9.561 19.989 -20.168 1.00 85.06 257 ARG A CA 1
ATOM 2100 C C . ARG A 1 257 ? -8.274 20.816 -20.292 1.00 85.06 257 ARG A C 1
ATOM 2102 O O . ARG A 1 257 ? -8.171 21.865 -19.668 1.00 85.06 257 ARG A O 1
ATOM 2109 N N . GLY A 1 258 ? -7.340 20.349 -21.117 1.00 86.56 258 GLY A N 1
ATOM 2110 C CA . GLY A 1 258 ? -6.026 20.971 -21.310 1.00 86.56 258 GLY A CA 1
ATOM 2111 C C . GLY A 1 258 ? -4.889 20.275 -20.557 1.00 86.56 258 GLY A C 1
ATOM 2112 O O . GLY A 1 258 ? -3.739 20.400 -20.980 1.00 86.56 258 GLY A O 1
ATOM 2113 N N . ASP A 1 259 ? -5.197 19.485 -19.523 1.00 84.94 259 ASP A N 1
ATOM 2114 C CA . ASP A 1 259 ? -4.201 18.665 -18.835 1.00 84.94 259 ASP A CA 1
ATOM 2115 C C . ASP A 1 259 ? -3.699 17.547 -19.756 1.00 84.94 259 ASP A C 1
ATOM 2117 O O . ASP A 1 259 ? -4.398 17.073 -20.657 1.00 84.94 259 ASP A O 1
ATOM 2121 N N . ARG A 1 260 ? -2.466 17.097 -19.512 1.00 87.06 260 ARG A N 1
ATOM 2122 C CA . ARG A 1 260 ? -1.862 15.966 -20.220 1.00 87.06 260 ARG A CA 1
ATOM 2123 C C . ARG A 1 260 ? -1.473 14.884 -19.231 1.00 87.06 260 ARG A C 1
ATOM 2125 O O . ARG A 1 260 ? -0.782 15.154 -18.253 1.00 87.06 260 ARG A O 1
ATOM 2132 N N . ILE A 1 261 ? -1.854 13.651 -19.538 1.00 87.75 261 ILE A N 1
ATOM 2133 C CA . ILE A 1 261 ? -1.368 12.469 -18.830 1.00 87.75 261 ILE A CA 1
ATOM 2134 C C . ILE A 1 261 ? -0.067 12.026 -19.499 1.00 87.75 261 ILE A C 1
ATOM 2136 O O . ILE A 1 261 ? 0.002 11.894 -20.721 1.00 87.75 261 ILE A O 1
ATOM 2140 N N . ARG A 1 262 ? 0.975 11.808 -18.694 1.00 90.56 262 ARG A N 1
ATOM 2141 C CA . ARG A 1 262 ? 2.274 11.302 -19.144 1.00 90.56 262 ARG A CA 1
ATOM 2142 C C . ARG A 1 262 ? 2.558 9.973 -18.454 1.00 90.56 262 ARG A C 1
ATOM 2144 O O . ARG A 1 262 ? 2.574 9.920 -17.229 1.00 90.56 262 ARG A O 1
ATOM 2151 N N . LEU A 1 263 ? 2.845 8.937 -19.239 1.00 91.62 263 LEU A N 1
ATOM 2152 C CA . LEU A 1 263 ? 3.488 7.720 -18.749 1.00 91.62 263 LEU A CA 1
ATOM 2153 C C . LEU A 1 263 ? 5.001 7.878 -18.912 1.00 91.62 263 LEU A C 1
ATOM 2155 O O . LEU A 1 263 ? 5.480 8.158 -20.009 1.00 91.62 263 LEU A O 1
ATOM 2159 N N . GLN A 1 264 ? 5.740 7.702 -17.823 1.00 92.62 264 GLN A N 1
ATOM 2160 C CA . GLN A 1 264 ? 7.193 7.600 -17.846 1.00 92.62 264 GLN A CA 1
ATOM 2161 C C . GLN A 1 264 ? 7.575 6.159 -17.522 1.00 92.62 264 GLN A C 1
ATOM 2163 O O . GLN A 1 264 ? 7.102 5.605 -16.533 1.00 92.62 264 GLN A O 1
ATOM 2168 N N . ILE A 1 265 ? 8.433 5.573 -18.353 1.00 93.00 265 ILE A N 1
ATOM 2169 C CA . ILE A 1 265 ? 8.989 4.239 -18.139 1.00 93.00 265 ILE A CA 1
ATOM 2170 C C . ILE A 1 265 ? 10.490 4.402 -17.918 1.00 93.00 265 ILE A C 1
ATOM 2172 O O . ILE A 1 265 ? 11.156 5.125 -18.658 1.00 93.00 265 ILE A O 1
ATOM 2176 N N . SER A 1 266 ? 11.003 3.770 -16.870 1.00 91.19 266 SER A N 1
ATOM 2177 C CA . SER A 1 266 ? 12.408 3.810 -16.478 1.00 91.19 266 SER A CA 1
ATOM 2178 C C . SER A 1 266 ?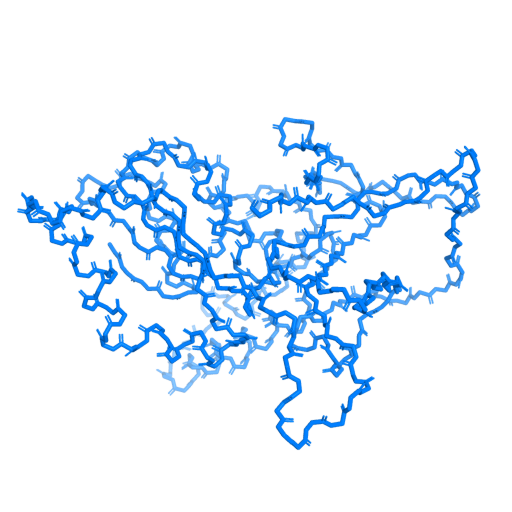 12.819 2.436 -15.970 1.00 91.19 266 SER A C 1
ATOM 2180 O O . SER A 1 266 ? 11.993 1.682 -15.458 1.00 91.19 266 SER A O 1
ATOM 2182 N N . ASN A 1 267 ? 14.105 2.125 -16.080 1.00 89.69 267 ASN A N 1
ATOM 2183 C CA . ASN A 1 267 ? 14.694 0.922 -15.505 1.00 89.69 267 ASN A CA 1
ATOM 2184 C C . ASN A 1 267 ? 15.427 1.191 -14.178 1.00 89.69 267 ASN A C 1
ATOM 2186 O O . ASN A 1 267 ? 16.081 0.288 -13.647 1.00 89.69 267 ASN A O 1
ATOM 2190 N N . HIS A 1 268 ? 15.321 2.405 -13.638 1.00 88.94 268 HIS A N 1
ATOM 2191 C CA . HIS A 1 268 ? 15.878 2.789 -12.345 1.00 88.94 268 HIS A CA 1
ATOM 2192 C C . HIS A 1 268 ? 15.043 3.891 -11.678 1.00 88.94 268 HIS A C 1
ATOM 2194 O O . HIS A 1 268 ? 14.355 4.654 -12.365 1.00 88.94 268 HIS A O 1
ATOM 2200 N N . ASP A 1 269 ? 15.153 3.995 -10.355 1.00 90.25 269 ASP A N 1
ATOM 2201 C CA . ASP A 1 269 ? 14.559 5.092 -9.587 1.00 90.25 269 ASP A CA 1
ATOM 2202 C C . ASP A 1 269 ? 15.461 6.334 -9.607 1.00 90.25 269 ASP A C 1
ATOM 2204 O O . ASP A 1 269 ? 16.684 6.253 -9.712 1.00 90.25 269 ASP A O 1
ATOM 2208 N N . SER A 1 270 ? 14.878 7.510 -9.423 1.00 87.25 270 SER A N 1
ATOM 2209 C CA . SER A 1 270 ? 15.608 8.721 -9.072 1.00 87.25 270 SER A CA 1
ATOM 2210 C C . SER A 1 270 ? 15.888 8.751 -7.571 1.00 87.25 270 SER A C 1
ATOM 2212 O O . SER A 1 270 ? 14.968 8.853 -6.763 1.00 87.25 270 SER A O 1
ATOM 2214 N N . LEU A 1 271 ? 17.165 8.795 -7.182 1.00 81.38 271 LEU A N 1
ATOM 2215 C CA . LEU A 1 271 ? 17.559 8.951 -5.773 1.00 81.38 271 LEU A CA 1
ATOM 2216 C C . LEU A 1 271 ? 17.055 10.253 -5.125 1.00 81.38 271 LEU A C 1
ATOM 2218 O O . LEU A 1 271 ? 17.055 10.359 -3.904 1.00 81.38 271 LEU A O 1
ATOM 2222 N N . ILE A 1 272 ? 16.641 11.240 -5.925 1.00 81.62 272 ILE A N 1
ATOM 2223 C CA . ILE A 1 272 ? 16.103 12.515 -5.438 1.00 81.62 272 ILE A CA 1
ATOM 2224 C C . ILE A 1 272 ? 14.574 12.492 -5.460 1.00 81.62 272 ILE A C 1
ATOM 2226 O O . ILE A 1 272 ? 13.946 12.845 -4.468 1.00 81.62 272 ILE A O 1
ATOM 2230 N N . ALA A 1 273 ? 13.966 12.096 -6.582 1.00 82.69 273 ALA A N 1
ATOM 2231 C CA . ALA A 1 273 ? 12.518 12.212 -6.755 1.00 82.69 273 ALA A CA 1
ATOM 2232 C C . ALA A 1 273 ? 11.725 11.044 -6.150 1.00 82.69 273 ALA A C 1
ATOM 2234 O O . ALA A 1 273 ? 10.546 11.220 -5.857 1.00 82.69 273 ALA A O 1
ATOM 2235 N N . ASP A 1 274 ? 12.353 9.878 -5.973 1.00 86.75 274 ASP A N 1
ATOM 2236 C CA . ASP A 1 274 ? 11.687 8.665 -5.484 1.00 86.75 274 ASP A CA 1
ATOM 2237 C C . ASP A 1 274 ? 12.076 8.322 -4.038 1.00 86.75 274 ASP A C 1
ATOM 2239 O O . ASP A 1 274 ? 11.547 7.375 -3.460 1.00 86.75 274 ASP A O 1
ATOM 2243 N N . ALA A 1 275 ? 12.965 9.101 -3.412 1.00 83.88 275 ALA A N 1
ATOM 2244 C CA . ALA A 1 275 ? 13.310 8.921 -2.007 1.00 83.88 275 ALA A CA 1
ATOM 2245 C C . ALA A 1 275 ? 12.085 9.127 -1.085 1.00 83.88 275 ALA A C 1
ATOM 2247 O O . ALA A 1 275 ? 11.285 10.036 -1.307 1.00 83.88 275 ALA A O 1
ATOM 2248 N N . PRO A 1 276 ? 11.937 8.322 -0.015 1.00 86.94 276 PRO A N 1
ATOM 2249 C CA . PRO A 1 276 ? 12.835 7.244 0.405 1.00 86.94 276 PRO A CA 1
ATOM 2250 C C . PRO A 1 276 ? 12.554 5.887 -0.274 1.00 86.94 276 PRO A C 1
ATOM 2252 O O . PRO A 1 276 ? 13.228 4.911 0.033 1.00 86.94 276 PRO A O 1
ATOM 2255 N N . MET A 1 277 ? 11.582 5.787 -1.181 1.00 89.31 277 MET A N 1
ATOM 2256 C CA . MET A 1 277 ? 11.151 4.534 -1.823 1.00 89.31 277 MET A CA 1
ATOM 2257 C C . MET A 1 277 ? 12.037 4.132 -3.003 1.00 89.31 277 MET A C 1
ATOM 2259 O O . MET A 1 277 ? 11.566 3.935 -4.120 1.00 89.31 277 MET A O 1
ATOM 2263 N N . THR A 1 278 ? 13.336 4.013 -2.740 1.00 92.38 278 THR A N 1
ATOM 2264 C CA . THR A 1 278 ? 14.337 3.595 -3.723 1.00 92.38 278 THR A CA 1
ATOM 2265 C C . THR A 1 278 ? 14.680 2.115 -3.587 1.00 92.38 278 THR A C 1
ATOM 2267 O O . THR A 1 278 ? 14.682 1.546 -2.486 1.00 92.38 278 THR A O 1
ATOM 2270 N N . HIS A 1 279 ? 15.012 1.494 -4.716 1.00 93.44 279 HIS A N 1
ATOM 2271 C CA . HIS A 1 279 ? 15.245 0.060 -4.815 1.00 93.44 279 HIS A CA 1
ATOM 2272 C C . HIS A 1 279 ? 16.677 -0.292 -5.210 1.00 93.44 279 HIS A C 1
ATOM 2274 O O . HIS A 1 279 ? 17.379 0.468 -5.879 1.00 93.44 279 HIS A O 1
ATOM 2280 N N . PHE A 1 280 ? 17.093 -1.505 -4.843 1.00 88.88 280 PHE A N 1
ATOM 2281 C CA . PHE A 1 280 ? 18.349 -2.072 -5.314 1.00 88.88 280 PHE A CA 1
ATOM 2282 C C . PHE A 1 280 ? 18.139 -2.867 -6.605 1.00 88.88 280 PHE A C 1
ATOM 2284 O O . PHE A 1 280 ? 17.478 -3.909 -6.639 1.00 88.88 280 PHE A O 1
ATOM 2291 N N . TYR A 1 281 ? 18.749 -2.373 -7.679 1.00 87.50 281 TYR A N 1
ATOM 2292 C CA . TYR A 1 281 ? 18.619 -2.927 -9.025 1.00 87.50 281 TYR A CA 1
ATOM 2293 C C . TYR A 1 281 ? 19.802 -3.805 -9.461 1.00 87.50 281 TYR A C 1
ATOM 2295 O O . TYR A 1 281 ? 19.720 -4.420 -10.524 1.00 87.50 281 TYR A O 1
ATOM 2303 N N . GLY A 1 282 ? 20.872 -3.876 -8.659 1.00 84.94 282 GLY A N 1
ATOM 2304 C CA . GLY A 1 282 ? 22.135 -4.508 -9.047 1.00 84.94 282 GLY A CA 1
ATOM 2305 C C . GLY A 1 282 ? 22.837 -3.783 -10.200 1.00 84.94 282 GLY A C 1
ATOM 2306 O O . GLY A 1 282 ? 22.463 -2.672 -10.580 1.00 84.94 282 GLY A O 1
ATOM 2307 N N . GLN A 1 283 ? 23.865 -4.418 -10.765 1.00 83.25 283 GLN A N 1
ATOM 2308 C CA . GLN A 1 283 ? 24.457 -3.954 -12.018 1.00 83.25 283 GLN A CA 1
ATOM 2309 C C . GLN A 1 283 ? 23.552 -4.348 -13.185 1.00 83.25 283 GLN A C 1
ATOM 2311 O O . GLN A 1 283 ? 23.191 -5.514 -13.338 1.00 83.25 283 GLN A O 1
ATOM 2316 N N . LYS A 1 284 ? 23.188 -3.363 -14.007 1.00 81.69 284 LYS A N 1
ATOM 2317 C CA . LYS A 1 284 ? 22.421 -3.563 -15.236 1.00 81.69 284 LYS A CA 1
ATOM 2318 C C . LYS A 1 284 ? 23.300 -3.226 -16.431 1.00 81.69 284 LYS A C 1
ATOM 2320 O O . LYS A 1 284 ? 23.890 -2.149 -16.483 1.00 81.69 284 LYS A O 1
ATOM 2325 N N . THR A 1 285 ? 23.361 -4.133 -17.395 1.00 82.50 285 THR A N 1
ATOM 2326 C CA . THR A 1 285 ? 24.058 -3.933 -18.668 1.00 82.50 285 THR A CA 1
ATOM 2327 C C . THR A 1 285 ? 23.135 -4.389 -19.786 1.00 82.50 285 THR A C 1
ATOM 2329 O O . THR A 1 285 ? 22.555 -5.467 -19.694 1.00 82.50 285 THR A O 1
ATOM 2332 N N . GLY A 1 286 ? 22.984 -3.566 -20.822 1.00 87.19 286 GLY A N 1
ATOM 2333 C CA . GLY A 1 286 ? 22.132 -3.867 -21.970 1.00 87.19 286 GLY A CA 1
ATOM 2334 C C . GLY A 1 286 ? 21.156 -2.742 -22.294 1.00 87.19 286 GLY A C 1
ATOM 2335 O O . GLY A 1 286 ? 21.365 -1.586 -21.926 1.00 87.19 286 GLY A O 1
ATOM 2336 N N . THR A 1 287 ? 20.096 -3.088 -23.017 1.00 91.06 287 THR A N 1
ATOM 2337 C CA . THR A 1 287 ? 19.082 -2.145 -23.493 1.00 91.06 287 THR A CA 1
ATOM 2338 C C . THR A 1 287 ? 17.699 -2.747 -23.310 1.00 91.06 287 THR A C 1
ATOM 2340 O O . THR A 1 287 ? 17.465 -3.891 -23.693 1.00 91.06 287 THR A O 1
ATOM 2343 N N . ASP A 1 288 ? 16.782 -1.953 -22.763 1.00 92.38 288 ASP A N 1
ATOM 2344 C CA . ASP A 1 288 ? 15.367 -2.300 -22.672 1.00 92.38 288 ASP A CA 1
ATOM 2345 C C . ASP A 1 288 ? 14.639 -1.741 -23.904 1.00 92.38 288 ASP A C 1
ATOM 2347 O O . ASP A 1 288 ? 14.719 -0.543 -24.182 1.00 92.38 288 ASP A O 1
ATOM 2351 N N . THR A 1 289 ? 13.931 -2.597 -24.646 1.00 94.19 28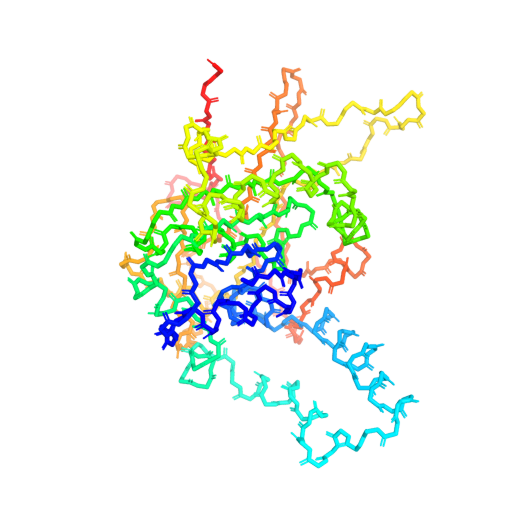9 THR A N 1
ATOM 2352 C CA . THR A 1 289 ? 13.113 -2.189 -25.802 1.00 94.19 289 THR A CA 1
ATOM 2353 C C . THR A 1 289 ? 11.634 -2.350 -25.472 1.00 94.19 289 THR A C 1
ATOM 2355 O O . THR A 1 289 ? 11.190 -3.430 -25.088 1.00 94.19 289 THR A O 1
ATOM 2358 N N . TYR A 1 290 ? 10.859 -1.277 -25.638 1.00 93.81 290 TYR A N 1
ATOM 2359 C CA . TYR A 1 290 ? 9.416 -1.269 -25.397 1.00 93.81 290 TYR A CA 1
ATOM 2360 C C . TYR A 1 290 ? 8.676 -1.263 -26.732 1.00 93.81 290 TYR A C 1
ATOM 2362 O O . TYR A 1 290 ? 8.725 -0.283 -27.473 1.00 93.81 290 TYR A O 1
ATOM 2370 N N . HIS A 1 291 ? 7.985 -2.358 -27.036 1.00 95.00 291 HIS A N 1
ATOM 2371 C CA . HIS A 1 291 ? 7.229 -2.499 -28.278 1.00 95.00 291 HIS A CA 1
ATOM 2372 C C . HIS A 1 291 ? 5.849 -1.842 -28.152 1.00 95.00 291 HIS A C 1
ATOM 2374 O O . HIS A 1 291 ? 5.132 -2.089 -27.182 1.00 95.00 291 HIS A O 1
ATOM 2380 N N . HIS A 1 292 ? 5.472 -1.014 -29.126 1.00 94.31 292 HIS A N 1
ATOM 2381 C CA . HIS A 1 292 ? 4.132 -0.437 -29.256 1.00 94.31 292 HIS A CA 1
ATOM 2382 C C . HIS A 1 292 ? 3.746 -0.409 -30.737 1.00 94.31 292 HIS A C 1
ATOM 2384 O O . HIS A 1 292 ? 4.008 0.556 -31.452 1.00 94.31 292 HIS A O 1
ATOM 2390 N N . ASP A 1 293 ? 3.172 -1.514 -31.198 1.00 94.44 293 ASP A N 1
ATOM 2391 C CA . ASP A 1 293 ? 2.757 -1.729 -32.583 1.00 94.44 293 ASP A CA 1
ATOM 2392 C C . ASP A 1 293 ? 1.468 -2.592 -32.614 1.00 94.44 293 ASP A C 1
ATOM 2394 O O . ASP A 1 293 ? 0.994 -3.014 -31.553 1.00 94.44 293 ASP A O 1
ATOM 2398 N N . PRO A 1 294 ? 0.847 -2.846 -33.784 1.00 94.19 294 PRO A N 1
ATOM 2399 C CA . PRO A 1 294 ? -0.385 -3.636 -33.861 1.00 94.19 294 PRO A CA 1
ATOM 2400 C C . PRO A 1 294 ? -0.279 -5.077 -33.330 1.00 94.19 294 PRO A C 1
ATOM 2402 O O . PRO A 1 294 ? -1.283 -5.619 -32.872 1.00 94.19 294 PRO A O 1
ATOM 2405 N N . ALA A 1 295 ? 0.905 -5.696 -33.371 1.00 94.44 295 ALA A N 1
ATOM 2406 C CA . ALA A 1 295 ? 1.150 -7.026 -32.808 1.00 94.44 295 ALA A CA 1
ATOM 2407 C C . ALA A 1 295 ? 1.481 -6.963 -31.303 1.00 94.44 295 ALA A C 1
ATOM 2409 O O . ALA A 1 295 ? 1.172 -7.892 -30.555 1.00 94.44 295 ALA A O 1
ATOM 2410 N N . HIS A 1 296 ? 2.045 -5.844 -30.841 1.00 94.62 296 HIS A N 1
ATOM 2411 C CA . HIS A 1 296 ? 2.467 -5.599 -29.464 1.00 94.62 296 HIS A CA 1
ATOM 2412 C C . HIS A 1 296 ? 1.798 -4.337 -28.903 1.00 94.62 296 HIS A C 1
ATOM 2414 O O . HIS A 1 296 ? 2.419 -3.284 -28.745 1.00 94.62 296 HIS A O 1
ATOM 2420 N N . SER A 1 297 ? 0.507 -4.438 -28.584 1.00 92.00 297 SER A N 1
ATOM 2421 C CA . SER A 1 297 ? -0.280 -3.309 -28.075 1.00 92.00 297 SER A CA 1
ATOM 2422 C C . SER A 1 297 ? 0.036 -3.000 -26.602 1.00 92.00 297 SER A C 1
ATOM 2424 O O . SER A 1 297 ? -0.718 -3.340 -25.685 1.00 92.00 297 SER A O 1
ATOM 2426 N N . SER A 1 298 ? 1.182 -2.360 -26.357 1.00 95.19 298 SER A N 1
ATOM 2427 C CA . SER A 1 298 ? 1.494 -1.759 -25.057 1.00 95.19 298 SER A CA 1
ATOM 2428 C C . SER A 1 298 ? 0.556 -0.589 -24.786 1.00 95.19 298 SER A C 1
ATOM 2430 O O . SER A 1 298 ? 0.310 0.228 -25.669 1.00 95.19 298 SER A O 1
ATOM 2432 N N . GLY A 1 299 ? 0.043 -0.466 -23.566 1.00 92.88 299 GLY A N 1
ATOM 2433 C CA . GLY A 1 299 ? -0.890 0.605 -23.244 1.00 92.88 299 GLY A CA 1
ATOM 2434 C C . GLY A 1 299 ? -1.107 0.782 -21.753 1.00 92.88 299 GLY A C 1
ATOM 2435 O O . GLY A 1 299 ? -0.867 -0.123 -20.953 1.00 92.88 299 GLY A O 1
ATOM 2436 N N . LEU A 1 300 ? -1.589 1.968 -21.397 1.00 91.94 300 LEU A N 1
ATOM 2437 C CA . LEU A 1 300 ? -1.971 2.322 -20.040 1.00 91.94 300 LEU A CA 1
ATOM 2438 C C . LEU A 1 300 ? -3.470 2.068 -19.862 1.00 91.94 300 LEU A C 1
ATOM 2440 O O . LEU A 1 300 ? -4.288 2.638 -20.580 1.00 91.94 300 LEU A O 1
ATOM 2444 N N . ARG A 1 301 ? -3.833 1.215 -18.902 1.00 92.00 301 ARG A N 1
ATOM 2445 C CA . ARG A 1 301 ? -5.235 0.983 -18.538 1.00 92.00 301 ARG A CA 1
ATOM 2446 C C . ARG A 1 301 ? -5.593 1.864 -17.351 1.00 92.00 301 ARG A C 1
ATOM 2448 O O . ARG A 1 301 ? -5.106 1.633 -16.250 1.00 92.00 301 ARG A O 1
ATOM 2455 N N . LEU A 1 302 ? -6.435 2.862 -17.591 1.00 88.75 302 LEU A N 1
ATOM 2456 C CA . LEU A 1 302 ? -6.964 3.748 -16.558 1.00 88.75 302 LEU A CA 1
ATOM 2457 C C . LEU A 1 302 ? -8.437 3.441 -16.318 1.00 88.75 302 LEU A C 1
ATOM 2459 O O . LEU A 1 302 ? -9.168 3.106 -17.249 1.00 88.75 302 LEU A O 1
ATOM 2463 N N . GLN A 1 303 ? -8.868 3.566 -15.066 1.00 86.06 303 GLN A N 1
ATOM 2464 C CA . GLN A 1 303 ? -10.285 3.558 -14.741 1.00 86.06 303 GLN A CA 1
ATOM 2465 C C . GLN A 1 303 ? -10.805 4.990 -14.770 1.00 86.06 303 GLN A C 1
ATOM 2467 O O . GLN A 1 303 ? -10.497 5.789 -13.888 1.00 86.06 303 GLN A O 1
ATOM 2472 N N . GLU A 1 304 ? -11.614 5.299 -15.773 1.00 84.44 304 GLU A N 1
ATOM 2473 C CA . GLU A 1 304 ? -12.357 6.551 -15.814 1.00 84.44 304 GLU A CA 1
ATOM 2474 C C . GLU A 1 304 ? -13.648 6.399 -15.008 1.00 84.44 304 GLU A C 1
ATOM 2476 O O . GLU A 1 304 ? -14.371 5.404 -15.122 1.00 84.44 304 GLU A O 1
ATOM 2481 N N . ARG A 1 305 ? -13.933 7.386 -14.161 1.00 79.56 305 ARG A N 1
ATOM 2482 C CA . ARG A 1 305 ? -15.224 7.522 -13.492 1.00 79.56 305 ARG A CA 1
ATOM 2483 C C . ARG A 1 305 ? -15.903 8.758 -14.082 1.00 79.56 305 ARG A C 1
ATOM 2485 O O . ARG A 1 305 ? -15.354 9.851 -13.914 1.00 79.56 305 ARG A O 1
ATOM 2492 N N . PRO A 1 306 ? -17.030 8.612 -14.804 1.00 66.38 306 PRO A N 1
ATOM 2493 C CA . PRO A 1 306 ? -17.799 9.771 -15.232 1.00 66.38 306 PRO A CA 1
ATOM 2494 C C . PRO A 1 306 ? -18.259 10.548 -13.992 1.00 66.38 306 PRO A C 1
ATOM 2496 O O . PRO A 1 306 ? -18.499 9.948 -12.941 1.00 66.38 306 PRO A O 1
ATOM 2499 N N . ARG A 1 307 ? -18.287 11.878 -14.115 1.00 60.53 307 ARG A N 1
ATOM 2500 C CA . ARG A 1 307 ? -18.777 12.773 -13.061 1.00 60.53 307 ARG A CA 1
ATOM 2501 C C . ARG A 1 307 ? -20.263 12.578 -12.812 1.00 60.53 307 ARG A C 1
ATOM 2503 O O . ARG A 1 307 ? -20.979 12.332 -13.806 1.00 60.53 307 ARG A O 1
#

Secondary structure (DSSP, 8-state):
-EEETHHHHHHHHHHHT--TT---EEEES--S-HIIIIIEETTEE-HHHHHHHIIIIIIHHHHHTT--TTTTTGGGHHHHHHH--SS-HHHHTT-GGGGGGG--S-EEEEEEGGGIIIIIHHHHHHHHH--SSEEEEEE---SHHHHHHHHT-HHHIIIIIHHHHHHHHH----SGGGS-SEEE--EEPPPPPTT--TTPPP--------GGG--B-TTT--SSS--B--SS--PPPTT------PPPPP--EEPPTT--------SS--TTTSTTS--------S------SSSS-----------

Radius of gyration: 20.66 Å; chains: 1; bounding box: 50×51×60 Å

pLDDT: mean 91.55, std 10.12, range [44.5, 98.69]

InterPro domains:
  IPR000383 Xaa-Pro dipeptidyl-peptidase-like domain [PF02129] (1-138)
  IPR008979 Galactose-binding-like domain superfamily [SSF49785] (179-302)
  IPR013736 Xaa-Pro dipeptidyl-peptidase, C-terminal [PF08530] (184-298)
  IPR013736 Xaa-Pro dipeptidyl-peptidase, C-terminal [SM00939] (162-301)
  IPR029058 Alpha/Beta hydrolase fold [G3DSA:3.40.50.1820] (1-183)
  IPR029058 Alpha/Beta hydrolase fold [SSF53474] (1-186)

Foldseek 3Di:
DEDEEVVLLVVLVVLLVPDVPCQEYERQLYAQQCCPQAQDFQLFGQCQVVVCCQVVPVVVVCVVVVHDCVVVPSVCPNVVSVVCSFCDPVRVVSRSLVRQLVRAHEYEQEAEQLSLSHRRQRSVSSQVRHDHHAAYEYDYDNHDVSSVVCSVDPVNCVPQPVLVCCCRPVVDPSCNSVPPRYHYDAAEPDDQDPPRDPDDDDDFWDWDHDPQQQAFDPVPQDPQATHTRRHDGRDDDPPDDDDHDTGIGDGHYDDDVVRDDDDDDDLADDPPPCPSRGGDNDDDDDDDDQDPDPVRPDDHDDDDDDD

Organism: NCBI:txid2530368